Protein AF-A0A9P9CKJ6-F1 (afdb_monomer)

Sequence (276 aa):
ISRSRLIKFCPALRAMLSLPQQQGVNYVELHNDPEDFRSFMWYMDVDPISFLAYRESPSSESKCRRLVGVAAVLHMYDNPKDARWILDWLFSLVETCERKFIPGINFVALHRTASRWAETDPPDAHERTPMTRARDLWCDMMAQQGTDPVAFLVAAKEQEDQYLQAHAYFYTLRLEHDVIAADKRLTVQDRQRLMIGLWSFRASGLETKPWKIPPQRPANPRGEGHYGTAGVGPVQQLRWISTSPPTPWRPRVDDRIINERDDLWKRFTEGPWSLE

Structure (mmCIF, N/CA/C/O backbone):
data_AF-A0A9P9CKJ6-F1
#
_entry.id   AF-A0A9P9CKJ6-F1
#
loop_
_atom_site.group_PDB
_atom_site.id
_atom_site.type_symbol
_atom_site.label_atom_id
_atom_site.label_alt_id
_atom_site.label_comp_id
_atom_site.label_asym_id
_atom_site.label_entity_id
_atom_site.label_seq_id
_atom_site.pdbx_PDB_ins_code
_atom_site.Cartn_x
_atom_site.Cartn_y
_atom_site.Cartn_z
_atom_site.occupancy
_atom_site.B_iso_or_equiv
_atom_site.auth_seq_id
_atom_site.auth_comp_id
_atom_site.auth_asym_id
_atom_site.auth_atom_id
_atom_site.pdbx_PDB_model_num
ATOM 1 N N . ILE A 1 1 ? -14.623 -8.298 22.753 1.00 74.12 1 ILE A N 1
ATOM 2 C CA . ILE A 1 1 ? -14.626 -6.842 23.050 1.00 74.12 1 ILE A CA 1
ATOM 3 C C . ILE A 1 1 ? -16.018 -6.420 23.505 1.00 74.12 1 ILE A C 1
ATOM 5 O O . ILE A 1 1 ? -16.995 -6.903 22.947 1.00 74.12 1 ILE A O 1
ATOM 9 N N . SER A 1 2 ? -16.119 -5.557 24.521 1.00 82.75 2 SER A N 1
ATOM 10 C CA . SER A 1 2 ? -17.408 -5.059 25.014 1.00 82.75 2 SER A CA 1
ATOM 11 C C . SER A 1 2 ? -18.015 -3.997 24.086 1.00 82.75 2 SER A C 1
ATOM 13 O O . SER A 1 2 ? -17.305 -3.177 23.499 1.00 82.75 2 SER A O 1
ATOM 15 N N . ARG A 1 3 ? -19.353 -3.950 24.019 1.00 82.50 3 ARG A N 1
ATOM 16 C CA . ARG A 1 3 ? -20.113 -2.916 23.289 1.00 82.50 3 ARG A CA 1
ATOM 17 C C . ARG A 1 3 ? -19.708 -1.498 23.706 1.00 82.50 3 ARG A C 1
ATOM 19 O O . ARG A 1 3 ? -19.549 -0.628 22.859 1.00 82.50 3 ARG A O 1
ATOM 26 N N . SER A 1 4 ? -19.477 -1.280 25.003 1.00 84.19 4 SER A N 1
ATOM 27 C CA . SER A 1 4 ? -19.036 0.009 25.550 1.00 84.19 4 SER A CA 1
ATOM 28 C C . SER A 1 4 ? -17.689 0.472 24.987 1.00 84.19 4 SER A C 1
ATOM 30 O O . SER A 1 4 ? -17.517 1.660 24.717 1.00 84.19 4 SER A O 1
ATOM 32 N N . ARG A 1 5 ? -16.747 -0.452 24.756 1.00 83.81 5 ARG A N 1
ATOM 33 C CA . ARG A 1 5 ? -15.430 -0.139 24.184 1.00 83.81 5 ARG A CA 1
ATOM 34 C C . ARG A 1 5 ? -15.542 0.215 22.696 1.00 83.81 5 ARG A C 1
ATOM 36 O O . ARG A 1 5 ? -14.967 1.217 22.288 1.00 83.81 5 ARG A O 1
ATOM 43 N N . LEU A 1 6 ? -16.356 -0.514 21.925 1.00 84.31 6 LEU A N 1
ATOM 44 C CA . LEU A 1 6 ? -16.648 -0.205 20.509 1.00 84.31 6 LEU A CA 1
ATOM 45 C C . LEU A 1 6 ? -17.280 1.180 20.341 1.00 84.31 6 LEU A C 1
ATOM 47 O O . LEU A 1 6 ? -16.814 1.984 19.539 1.00 84.31 6 LEU A O 1
ATOM 51 N N . ILE A 1 7 ? -18.281 1.489 21.167 1.00 85.94 7 ILE A N 1
ATOM 52 C CA . ILE A 1 7 ? -18.980 2.782 21.161 1.00 85.94 7 ILE A CA 1
ATOM 53 C C . ILE A 1 7 ? -18.046 3.947 21.517 1.00 85.94 7 ILE A C 1
ATOM 55 O O . ILE A 1 7 ? -18.234 5.066 21.029 1.00 85.94 7 ILE A O 1
ATOM 59 N N . LYS A 1 8 ? -17.069 3.722 22.402 1.00 83.69 8 LYS A N 1
ATOM 60 C CA . LYS A 1 8 ? -16.115 4.757 22.815 1.00 83.69 8 LYS A CA 1
ATOM 61 C C . LYS A 1 8 ? -15.122 5.088 21.701 1.00 83.69 8 LYS A C 1
ATOM 63 O O . LYS A 1 8 ? -14.835 6.262 21.505 1.00 83.69 8 LYS A O 1
ATOM 68 N N . PHE A 1 9 ? -14.623 4.070 21.002 1.00 80.25 9 PHE A N 1
ATOM 69 C CA . PHE A 1 9 ? -13.548 4.212 20.016 1.00 80.25 9 PHE A CA 1
ATOM 70 C C . PHE A 1 9 ? -14.017 4.619 18.621 1.00 80.25 9 PHE A C 1
ATOM 72 O O . PHE A 1 9 ? -13.253 5.234 17.887 1.00 80.25 9 PHE A O 1
ATOM 79 N N . CYS A 1 10 ? -15.249 4.280 18.244 1.00 85.00 10 CYS A N 1
ATOM 80 C CA . CYS A 1 10 ? -15.719 4.484 16.884 1.00 85.00 10 CYS A CA 1
ATOM 81 C C . CYS A 1 10 ? -17.118 5.126 16.862 1.00 85.00 10 CYS A C 1
ATOM 83 O O . CYS A 1 10 ? -18.099 4.490 17.269 1.00 85.00 10 CYS A O 1
ATOM 85 N N . PRO A 1 11 ? -17.237 6.369 16.359 1.00 83.44 11 PRO A N 1
ATOM 86 C CA . PRO A 1 11 ? -18.524 7.034 16.166 1.00 83.44 11 PRO A CA 1
ATOM 87 C C . PRO A 1 11 ? -19.469 6.264 15.233 1.00 83.44 11 PRO A C 1
ATOM 89 O O . PRO A 1 11 ? -20.655 6.144 15.538 1.00 83.44 11 PRO A O 1
ATOM 92 N N . ALA A 1 12 ? -18.953 5.675 14.150 1.00 86.12 12 ALA A N 1
ATOM 93 C CA . ALA A 1 12 ? -19.757 4.885 13.217 1.00 86.12 12 ALA A CA 1
ATOM 94 C C . ALA A 1 12 ? -20.354 3.631 13.884 1.00 86.12 12 ALA A C 1
ATOM 96 O O . ALA A 1 12 ? -21.553 3.378 13.778 1.00 86.12 12 ALA A O 1
ATOM 97 N N . LEU A 1 13 ? -19.564 2.895 14.673 1.00 84.81 13 LEU A N 1
ATOM 98 C CA . LEU A 1 13 ? -20.052 1.754 15.455 1.00 84.81 13 LEU A CA 1
ATOM 99 C C . LEU A 1 13 ? -21.023 2.194 16.548 1.00 84.81 13 LEU A C 1
ATOM 101 O O . LEU A 1 13 ? -21.983 1.480 16.825 1.00 84.81 13 LEU A O 1
ATOM 105 N N . ARG A 1 14 ? -20.827 3.373 17.152 1.00 86.25 14 ARG A N 1
ATOM 106 C CA . ARG A 1 14 ? -21.824 3.958 18.056 1.00 86.25 14 ARG A CA 1
ATOM 107 C C . ARG A 1 14 ? -23.154 4.161 17.344 1.00 86.25 14 ARG A C 1
ATOM 109 O O . ARG A 1 14 ? -24.169 3.745 17.895 1.00 86.25 14 ARG A O 1
ATOM 116 N N . ALA A 1 15 ? -23.154 4.752 16.152 1.00 85.94 15 ALA A N 1
ATOM 117 C CA . ALA A 1 15 ? -24.368 4.946 15.367 1.00 85.94 15 ALA A CA 1
ATOM 118 C C . ALA A 1 15 ? -25.027 3.600 15.019 1.00 85.94 15 ALA A C 1
ATOM 120 O O . ALA A 1 15 ? -26.192 3.398 15.356 1.00 85.94 15 ALA A O 1
ATOM 121 N N . MET A 1 16 ? -24.267 2.644 14.470 1.00 84.38 16 MET A N 1
ATOM 122 C CA . MET A 1 16 ? -24.765 1.305 14.117 1.00 84.38 16 MET A CA 1
ATOM 123 C C . MET A 1 16 ? -25.368 0.566 15.314 1.00 84.38 16 MET A C 1
ATOM 125 O O . MET A 1 16 ? -26.451 -0.004 15.224 1.00 84.38 16 MET A O 1
ATOM 129 N N . LEU A 1 17 ? -24.681 0.595 16.456 1.00 84.00 17 LEU A N 1
ATOM 130 C CA . LEU A 1 17 ? -25.129 -0.076 17.673 1.00 84.00 17 LEU A CA 1
ATOM 131 C C . LEU A 1 17 ? -26.253 0.682 18.382 1.00 84.00 17 LEU A C 1
ATOM 133 O O . LEU A 1 17 ? -26.833 0.124 19.304 1.00 84.00 17 LEU A O 1
ATOM 137 N N . SER A 1 18 ? -26.553 1.930 18.025 1.00 83.69 18 SER A N 1
ATOM 138 C CA . SER A 1 18 ? -27.667 2.684 18.621 1.00 83.69 18 SER A CA 1
ATOM 139 C C . SER A 1 18 ? -28.989 2.468 17.878 1.00 83.69 18 SER A C 1
ATOM 141 O O . SER A 1 18 ? -30.037 2.854 18.392 1.00 83.69 18 SER A O 1
ATOM 143 N N . LEU A 1 19 ? -28.957 1.845 16.695 1.00 82.00 19 LEU A N 1
ATOM 144 C CA . LEU A 1 19 ? -30.160 1.510 15.938 1.00 82.00 19 LEU A CA 1
ATOM 145 C C . LEU A 1 19 ? -30.975 0.411 16.649 1.00 82.00 19 LEU A C 1
ATOM 147 O O . LEU A 1 19 ? -30.388 -0.463 17.297 1.00 82.00 19 LEU A O 1
ATOM 151 N N . PRO A 1 20 ? -32.318 0.419 16.525 1.00 77.94 20 PRO A N 1
ATOM 152 C CA . PRO A 1 20 ? -33.153 -0.660 17.037 1.00 77.94 20 PRO A CA 1
ATOM 153 C C . PRO A 1 20 ? -32.726 -1.976 16.384 1.00 77.94 20 PRO A C 1
ATOM 155 O O . PRO A 1 20 ? -32.844 -2.137 15.170 1.00 77.94 20 PRO A O 1
ATOM 158 N N . GLN A 1 21 ? -32.203 -2.914 17.173 1.00 74.88 21 GLN A N 1
ATOM 159 C CA . GLN A 1 21 ? -31.882 -4.240 16.652 1.00 74.88 21 GLN A CA 1
ATOM 160 C C . GLN A 1 21 ? -33.182 -5.004 16.408 1.00 74.88 21 GLN A C 1
ATOM 162 O O . GLN A 1 21 ? -34.096 -4.961 17.237 1.00 74.88 21 GLN A O 1
ATOM 167 N N . GLN A 1 22 ? -33.279 -5.687 15.264 1.00 73.25 22 GLN A N 1
ATOM 168 C CA . GLN A 1 22 ? -34.401 -6.583 15.005 1.00 73.25 22 GLN A CA 1
ATOM 169 C C . GLN A 1 22 ? -34.473 -7.617 16.132 1.00 73.25 22 GLN A C 1
ATOM 171 O O . GLN A 1 22 ? -33.463 -8.221 16.503 1.00 73.25 22 GLN A O 1
ATOM 176 N N . GLN A 1 23 ? -35.663 -7.776 16.714 1.00 66.62 23 GLN A N 1
ATOM 177 C CA . GLN A 1 23 ? -35.879 -8.677 17.842 1.00 66.62 23 GLN A CA 1
ATOM 178 C C . GLN A 1 23 ? -35.371 -10.083 17.487 1.00 66.62 23 GLN A C 1
ATOM 180 O O . GLN A 1 23 ? -35.845 -10.692 16.533 1.00 66.62 23 GLN A O 1
ATOM 185 N N . GLY A 1 24 ? -34.387 -10.576 18.245 1.00 70.19 24 GLY A N 1
ATOM 186 C CA . GLY A 1 24 ? -33.800 -11.910 18.072 1.00 70.19 24 GLY A CA 1
ATOM 187 C C . GLY A 1 24 ? -32.419 -11.957 17.407 1.00 70.19 24 GLY A C 1
AT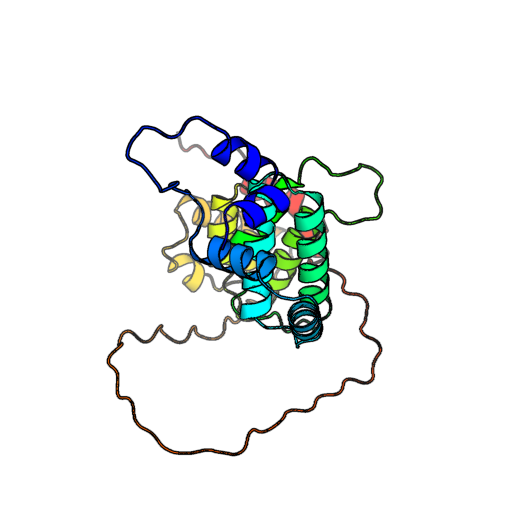OM 188 O O . GLY A 1 24 ? -31.781 -13.006 17.462 1.00 70.19 24 GLY A O 1
ATOM 189 N N . VAL A 1 25 ? -31.908 -10.852 16.847 1.00 66.12 25 VAL A N 1
ATOM 190 C CA . VAL A 1 25 ? -30.573 -10.812 16.220 1.00 66.12 25 VAL A CA 1
ATOM 191 C C . VAL A 1 25 ? -29.582 -10.060 17.114 1.00 66.12 25 VAL A C 1
ATOM 193 O O . VAL A 1 25 ? -29.588 -8.836 17.178 1.00 66.12 25 VAL A O 1
ATOM 196 N N . ASN A 1 26 ? -28.704 -10.806 17.796 1.00 73.62 26 ASN A N 1
ATOM 197 C CA . ASN A 1 26 ? -27.663 -10.266 18.689 1.00 73.62 26 ASN A CA 1
ATOM 198 C C . ASN A 1 26 ? -26.284 -10.107 18.015 1.00 73.62 26 ASN A C 1
ATOM 200 O O . ASN A 1 26 ? -25.276 -9.956 18.709 1.00 73.62 26 ASN A O 1
ATOM 204 N N . TYR A 1 27 ? -26.201 -10.174 16.685 1.00 79.00 27 TYR A N 1
ATOM 205 C CA . TYR A 1 27 ? -24.942 -10.033 15.950 1.00 79.00 27 TYR A CA 1
ATOM 206 C C . TYR A 1 27 ? -25.021 -8.918 14.906 1.00 79.00 27 TYR A C 1
ATOM 208 O O . TYR A 1 27 ? -26.098 -8.534 14.460 1.00 79.00 27 TYR A O 1
ATOM 216 N N . VAL A 1 28 ? -23.856 -8.386 14.542 1.00 79.38 28 VAL A N 1
ATOM 217 C CA . VAL A 1 28 ? -23.693 -7.407 13.465 1.00 79.38 28 VAL A CA 1
ATOM 218 C C . VAL A 1 28 ? -22.780 -8.046 12.434 1.00 79.38 28 VAL A C 1
ATOM 220 O O . VAL A 1 28 ? -21.662 -8.440 12.768 1.00 79.38 28 VAL A O 1
ATOM 223 N N . GLU A 1 29 ? -23.266 -8.186 11.206 1.00 84.19 29 GLU A N 1
ATOM 224 C CA . GLU A 1 29 ? -22.440 -8.635 10.092 1.00 84.19 29 GLU A CA 1
ATOM 225 C C . GLU A 1 29 ? -21.568 -7.473 9.612 1.00 84.19 29 GLU A C 1
ATOM 227 O O . GLU A 1 29 ? -22.050 -6.359 9.405 1.00 84.19 29 GLU A O 1
ATOM 232 N N . LEU A 1 30 ? -20.266 -7.728 9.489 1.00 86.56 30 LEU A N 1
ATOM 233 C CA . LEU A 1 30 ? -19.282 -6.748 9.053 1.00 86.56 30 LEU A CA 1
ATOM 234 C C . LEU A 1 30 ? -18.632 -7.248 7.766 1.00 86.56 30 LEU A C 1
ATOM 236 O O . LEU A 1 30 ? -18.128 -8.366 7.723 1.00 86.56 30 LEU A O 1
ATOM 240 N N . HIS A 1 31 ? -18.580 -6.398 6.744 1.00 87.12 31 HIS A N 1
ATOM 241 C CA . HIS A 1 31 ? -17.940 -6.706 5.459 1.00 87.12 31 HIS A CA 1
ATOM 242 C C . HIS A 1 31 ? -16.453 -6.309 5.430 1.00 87.12 31 HIS A C 1
ATOM 244 O O . HIS A 1 31 ? -15.914 -5.939 4.389 1.00 87.12 31 HIS A O 1
ATOM 250 N N . ASN A 1 32 ? -15.791 -6.330 6.588 1.00 88.19 32 ASN A N 1
ATOM 251 C CA . ASN A 1 32 ? -14.355 -6.094 6.685 1.00 88.19 32 ASN A CA 1
ATOM 252 C C . ASN A 1 32 ? -13.574 -7.341 6.255 1.00 88.19 32 ASN A C 1
ATOM 254 O O . ASN A 1 32 ? -14.038 -8.465 6.445 1.00 88.19 32 ASN A O 1
ATOM 258 N N . ASP A 1 33 ? -12.343 -7.143 5.782 1.00 90.25 33 ASP A N 1
ATOM 259 C CA . ASP A 1 33 ? -11.383 -8.240 5.757 1.00 90.25 33 ASP A CA 1
ATOM 260 C C . ASP A 1 33 ? -11.166 -8.760 7.200 1.00 90.25 33 ASP A C 1
ATOM 262 O O . ASP A 1 33 ? -10.917 -7.955 8.111 1.00 90.25 33 ASP A O 1
ATOM 266 N N . PRO A 1 34 ? -11.291 -10.078 7.455 1.00 92.00 34 PRO A N 1
ATOM 267 C CA . PRO A 1 34 ? -11.190 -10.623 8.807 1.00 92.00 34 PRO A CA 1
ATOM 268 C C . PRO A 1 34 ? -9.833 -10.388 9.485 1.00 92.00 34 PRO A C 1
ATOM 270 O O . PRO A 1 34 ? -9.783 -10.241 10.710 1.00 92.00 34 PRO A O 1
ATOM 273 N N . GLU A 1 35 ? -8.733 -10.361 8.727 1.00 91.50 35 GLU A N 1
ATOM 274 C CA . GLU A 1 35 ? -7.384 -10.137 9.262 1.00 91.50 35 GLU A CA 1
ATOM 275 C C . GLU A 1 35 ? -7.166 -8.663 9.614 1.00 91.50 35 GLU A C 1
ATOM 277 O O . GLU A 1 35 ? -6.634 -8.346 10.691 1.00 91.50 35 GLU A O 1
ATOM 282 N N . ASP A 1 36 ? -7.640 -7.756 8.760 1.00 93.50 36 ASP A N 1
ATOM 283 C CA . ASP A 1 36 ? -7.603 -6.318 9.032 1.00 93.50 36 ASP A CA 1
ATOM 284 C C . ASP A 1 36 ? -8.453 -5.981 10.261 1.00 93.50 36 ASP A C 1
ATOM 286 O O . ASP A 1 36 ? -8.003 -5.278 11.174 1.00 93.50 36 ASP A O 1
ATOM 290 N N . PHE A 1 37 ? -9.654 -6.563 10.352 1.00 93.50 37 PHE A N 1
ATOM 291 C CA . PHE A 1 37 ? -10.519 -6.372 11.511 1.00 93.50 37 PHE A CA 1
ATOM 292 C C . PHE A 1 37 ? -9.901 -6.954 12.785 1.00 93.50 37 PHE A C 1
ATOM 294 O O . PHE A 1 37 ? -9.936 -6.308 13.831 1.00 93.50 37 PHE A O 1
ATOM 301 N N . ARG A 1 38 ? -9.251 -8.124 12.730 1.00 94.62 38 ARG A N 1
ATOM 302 C CA . ARG A 1 38 ? -8.521 -8.676 13.887 1.00 94.62 38 ARG A CA 1
ATOM 303 C C . ARG A 1 38 ? -7.406 -7.738 14.357 1.00 94.62 38 ARG A C 1
ATOM 305 O O . ARG A 1 38 ? -7.213 -7.568 15.563 1.00 94.62 38 ARG A O 1
ATOM 312 N N . SER A 1 39 ? -6.698 -7.113 13.421 1.00 95.38 39 SER A N 1
ATOM 313 C CA . SER A 1 39 ? -5.651 -6.127 13.710 1.00 95.38 39 SER A CA 1
ATOM 314 C C . SER A 1 39 ? -6.218 -4.887 14.405 1.00 95.38 39 SER A C 1
ATOM 316 O O . SER A 1 39 ? -5.677 -4.447 15.422 1.00 95.38 39 SER A O 1
ATOM 318 N N . PHE A 1 40 ? -7.352 -4.381 13.922 1.00 95.06 40 PHE A N 1
ATOM 319 C CA . PHE A 1 40 ? -8.096 -3.292 14.553 1.00 95.06 40 PHE A CA 1
ATOM 320 C C . PHE A 1 40 ? -8.596 -3.640 15.960 1.00 95.06 40 PHE A C 1
ATOM 322 O O . PHE A 1 40 ? -8.443 -2.852 16.893 1.00 95.06 40 PHE A O 1
ATOM 329 N N . MET A 1 41 ? -9.127 -4.848 16.145 1.00 93.75 41 MET A N 1
ATOM 330 C CA . MET A 1 41 ? -9.585 -5.323 17.451 1.00 93.75 41 MET A CA 1
ATOM 331 C C . MET A 1 41 ? -8.431 -5.389 18.454 1.00 93.75 41 MET A C 1
ATOM 333 O O . MET A 1 41 ? -8.596 -4.969 19.595 1.00 93.75 41 MET A O 1
ATOM 337 N N . TRP A 1 42 ? -7.246 -5.840 18.028 1.00 95.19 42 TRP A N 1
ATOM 338 C CA . TRP A 1 42 ? -6.048 -5.762 18.865 1.00 95.19 42 TRP A CA 1
ATOM 339 C C . TRP A 1 42 ? -5.710 -4.315 19.243 1.00 95.19 42 TRP A C 1
ATOM 341 O O . TRP A 1 42 ? -5.451 -4.051 20.411 1.00 95.19 42 TRP A O 1
ATOM 351 N N . TYR A 1 43 ? -5.755 -3.378 18.293 1.00 95.12 43 TYR A N 1
ATOM 352 C CA . TYR A 1 43 ? -5.449 -1.967 18.551 1.00 95.12 43 TYR A CA 1
ATOM 353 C C . TYR A 1 43 ? -6.396 -1.332 19.578 1.00 95.12 43 TYR A C 1
ATOM 355 O O . TYR A 1 43 ? -5.972 -0.517 20.392 1.00 95.12 43 TYR A O 1
ATOM 363 N N . MET A 1 44 ? -7.665 -1.735 19.585 1.00 92.25 44 MET A N 1
ATOM 364 C CA . MET A 1 44 ? -8.625 -1.270 20.585 1.00 92.25 44 MET A CA 1
ATOM 365 C C . MET A 1 44 ? -8.441 -1.893 21.975 1.00 92.25 44 MET A C 1
ATOM 367 O O . MET A 1 44 ? -8.866 -1.302 22.972 1.00 92.25 44 MET A O 1
ATOM 371 N N . ASP A 1 45 ? -7.937 -3.125 22.036 1.00 92.00 45 ASP A N 1
ATOM 372 C CA . ASP A 1 45 ? -7.909 -3.930 23.262 1.00 92.00 45 ASP A CA 1
ATOM 373 C C . ASP A 1 45 ? -6.556 -3.893 23.977 1.00 92.00 45 ASP A C 1
ATOM 375 O O . ASP A 1 45 ? -6.491 -4.145 25.179 1.00 92.00 45 ASP A O 1
ATOM 379 N N . VAL A 1 46 ? -5.490 -3.565 23.244 1.00 93.81 46 VAL A N 1
ATOM 380 C CA . VAL A 1 46 ? -4.124 -3.516 23.759 1.00 93.81 46 VAL A CA 1
ATOM 381 C C . VAL A 1 46 ? -3.990 -2.450 24.847 1.00 93.81 46 VAL A C 1
ATOM 383 O O . VAL A 1 46 ? -4.412 -1.302 24.693 1.00 93.81 46 VAL A O 1
ATOM 386 N N . ASP A 1 47 ? -3.400 -2.832 25.977 1.00 94.56 47 ASP A N 1
ATOM 387 C CA . ASP A 1 47 ? -3.102 -1.890 27.047 1.00 94.56 47 ASP A CA 1
ATOM 388 C C . ASP A 1 47 ? -1.947 -0.946 26.647 1.00 94.56 47 ASP A C 1
ATOM 390 O O . ASP A 1 47 ? -1.132 -1.288 25.783 1.00 94.56 47 ASP A O 1
ATOM 394 N N . PRO A 1 48 ? -1.830 0.240 27.272 1.00 93.00 48 PRO A N 1
ATOM 395 C CA . PRO A 1 48 ? -0.807 1.214 26.898 1.00 93.00 48 PRO A CA 1
ATOM 396 C C . PRO A 1 48 ? 0.633 0.687 26.980 1.00 93.00 48 PRO A C 1
ATOM 398 O O . PRO A 1 48 ? 1.466 1.091 26.171 1.00 93.00 48 PRO A O 1
ATOM 401 N N . ILE A 1 49 ? 0.937 -0.218 27.917 1.00 95.81 49 ILE A N 1
ATOM 402 C CA . ILE A 1 49 ? 2.292 -0.757 28.101 1.00 95.81 49 ILE A CA 1
ATOM 403 C C . ILE A 1 49 ? 2.612 -1.724 26.960 1.00 95.81 49 ILE A C 1
ATOM 405 O O . ILE A 1 49 ? 3.645 -1.585 26.304 1.00 95.81 49 ILE A O 1
ATOM 409 N N . SER A 1 50 ? 1.701 -2.651 26.657 1.00 95.44 50 SER A N 1
ATOM 410 C CA . SER A 1 50 ? 1.838 -3.563 25.515 1.00 95.44 50 SER A CA 1
ATOM 411 C C . SER A 1 50 ? 1.881 -2.816 24.184 1.00 95.44 50 SER A C 1
ATOM 413 O O . SER A 1 50 ? 2.613 -3.214 23.276 1.00 95.44 50 SER A O 1
ATOM 415 N N . PHE A 1 51 ? 1.135 -1.716 24.059 1.00 94.88 51 PHE A N 1
ATOM 416 C CA . PHE A 1 51 ? 1.169 -0.875 22.869 1.00 94.88 51 PHE A CA 1
ATOM 417 C C . PHE A 1 51 ? 2.536 -0.208 22.683 1.00 94.88 51 PHE A C 1
ATOM 419 O O . PHE A 1 51 ? 3.077 -0.231 21.578 1.00 94.88 51 PHE A O 1
ATOM 426 N N . LEU A 1 52 ? 3.122 0.339 23.754 1.00 95.19 52 LEU A N 1
ATOM 427 C CA . LEU A 1 52 ? 4.466 0.923 23.726 1.00 95.19 52 LEU A CA 1
ATOM 428 C C . LEU A 1 52 ? 5.535 -0.128 23.408 1.00 95.19 52 LEU A C 1
ATOM 430 O O . LEU A 1 52 ? 6.343 0.088 22.507 1.00 95.19 52 LEU A O 1
ATOM 434 N N . ALA A 1 53 ? 5.476 -1.300 24.041 1.00 95.75 53 ALA A N 1
ATOM 435 C CA . ALA A 1 53 ? 6.391 -2.403 23.745 1.00 95.75 53 ALA A CA 1
ATOM 436 C C . ALA A 1 53 ? 6.279 -2.858 22.279 1.00 95.75 53 ALA A C 1
ATOM 438 O O . ALA A 1 53 ? 7.279 -3.050 21.581 1.00 95.75 53 ALA A O 1
ATOM 439 N N . TYR A 1 54 ? 5.051 -2.970 21.763 1.00 95.69 54 TYR A N 1
ATOM 440 C CA . TYR A 1 54 ? 4.824 -3.249 20.350 1.00 95.69 54 TYR A CA 1
ATOM 441 C C . TYR A 1 54 ? 5.358 -2.117 19.466 1.00 95.69 54 TYR A C 1
ATOM 443 O O . TYR A 1 54 ? 5.937 -2.391 18.412 1.00 95.69 54 TYR A O 1
ATOM 451 N N . ARG A 1 55 ? 5.233 -0.855 19.890 1.00 94.56 55 ARG A N 1
ATOM 452 C CA . ARG A 1 55 ? 5.754 0.298 19.155 1.00 94.56 55 ARG A CA 1
ATOM 453 C C . ARG A 1 55 ? 7.270 0.263 19.014 1.00 94.56 55 ARG A C 1
ATOM 455 O O . ARG A 1 55 ? 7.759 0.449 17.900 1.00 94.56 55 ARG A O 1
ATOM 462 N N . GLU A 1 56 ? 7.970 -0.048 20.094 1.00 93.62 56 GLU A N 1
ATOM 463 C CA . GLU A 1 56 ? 9.434 -0.115 20.177 1.00 93.62 56 GLU A CA 1
ATOM 464 C C . GLU A 1 56 ? 10.029 -1.378 19.542 1.00 93.62 56 GLU A C 1
ATOM 466 O O . GLU A 1 56 ? 11.211 -1.400 19.204 1.00 93.62 56 GLU A O 1
ATOM 471 N N . SER A 1 57 ? 9.221 -2.423 19.336 1.00 92.94 57 SER A N 1
ATOM 472 C CA . SER A 1 57 ? 9.693 -3.649 18.686 1.00 92.94 57 SER A CA 1
ATOM 473 C C . SER A 1 57 ? 10.283 -3.388 17.284 1.00 92.94 57 SER A C 1
ATOM 475 O O . SER A 1 57 ? 9.841 -2.464 16.588 1.00 92.94 57 SER A O 1
ATOM 477 N N . PRO A 1 58 ? 11.248 -4.201 16.816 1.00 89.88 58 PRO A N 1
ATOM 478 C CA . PRO A 1 58 ? 11.804 -4.062 15.473 1.00 89.88 58 PRO A CA 1
ATOM 479 C C . PRO A 1 58 ? 10.732 -4.096 14.377 1.00 89.88 58 PRO A C 1
ATOM 481 O O . PRO A 1 58 ? 9.665 -4.704 14.526 1.00 89.88 58 PRO A O 1
ATOM 484 N N . SER A 1 59 ? 11.020 -3.446 13.251 1.00 88.19 59 SER A N 1
ATOM 485 C CA . SER A 1 59 ? 10.165 -3.527 12.073 1.00 88.19 59 SER A CA 1
ATOM 486 C C . SER A 1 59 ? 10.095 -4.980 11.577 1.00 88.19 59 SER A C 1
ATOM 488 O O . SER A 1 59 ? 11.090 -5.701 11.523 1.00 88.19 59 SER A O 1
ATOM 490 N N . SER A 1 60 ? 8.883 -5.449 11.285 1.00 89.25 60 SER A N 1
ATOM 491 C CA . SER A 1 60 ? 8.630 -6.813 10.815 1.00 89.25 60 SER A CA 1
ATOM 492 C C . SER A 1 60 ? 7.407 -6.843 9.909 1.00 89.25 60 SER A C 1
ATOM 494 O O . SER A 1 60 ? 6.565 -5.946 9.959 1.00 89.25 60 SER A O 1
ATOM 496 N N . GLU A 1 61 ? 7.286 -7.892 9.097 1.00 88.31 61 GLU A N 1
ATOM 497 C CA . GLU A 1 61 ? 6.174 -8.068 8.155 1.00 88.31 61 GLU A CA 1
ATOM 498 C C . GLU A 1 61 ? 4.827 -8.078 8.876 1.00 88.31 61 GLU A C 1
ATOM 500 O O . GLU A 1 61 ? 3.916 -7.329 8.525 1.00 88.31 61 GLU A O 1
ATOM 505 N N . SER A 1 62 ? 4.732 -8.872 9.945 1.00 91.19 62 SER A N 1
ATOM 506 C CA . SER A 1 62 ? 3.545 -8.952 10.799 1.00 91.19 62 SER A CA 1
ATOM 507 C C . SER A 1 62 ? 3.189 -7.588 11.393 1.00 91.19 62 SER A C 1
ATOM 509 O O . SER A 1 62 ? 2.016 -7.206 11.411 1.00 91.19 62 SER A O 1
ATOM 511 N N . LYS A 1 63 ? 4.203 -6.811 11.806 1.00 93.12 63 LYS A N 1
ATOM 512 C CA . LYS A 1 63 ? 4.000 -5.468 12.350 1.00 93.12 63 LYS A CA 1
ATOM 513 C C . LYS A 1 63 ? 3.426 -4.518 11.305 1.00 93.12 63 LYS A C 1
ATOM 515 O O . LYS A 1 63 ? 2.426 -3.855 11.569 1.00 93.12 63 LYS A O 1
ATOM 520 N N . CYS A 1 64 ? 4.017 -4.486 10.114 1.00 91.94 64 CYS A N 1
ATOM 521 C CA . CYS A 1 64 ? 3.542 -3.649 9.018 1.00 91.94 64 CYS A CA 1
ATOM 522 C C . CYS A 1 64 ? 2.135 -4.048 8.563 1.00 91.94 64 CYS A C 1
ATOM 524 O O . CYS A 1 64 ? 1.276 -3.178 8.444 1.00 91.94 64 CYS A O 1
ATOM 526 N N . ARG A 1 65 ? 1.864 -5.348 8.388 1.00 92.19 65 ARG A N 1
ATOM 527 C CA . ARG A 1 65 ? 0.534 -5.862 8.024 1.00 92.19 65 ARG A CA 1
ATOM 528 C C . ARG A 1 65 ? -0.527 -5.444 9.037 1.00 92.19 65 ARG A C 1
ATOM 530 O O . ARG A 1 65 ? -1.570 -4.934 8.647 1.00 92.19 65 ARG A O 1
ATOM 537 N N . ARG A 1 66 ? -0.235 -5.599 10.332 1.00 95.06 66 ARG A N 1
ATOM 538 C CA . ARG A 1 66 ? -1.149 -5.187 11.400 1.00 95.06 66 ARG A CA 1
ATOM 539 C C . ARG A 1 66 ? -1.431 -3.687 11.359 1.00 95.06 66 ARG A C 1
ATOM 541 O O . ARG A 1 66 ? -2.582 -3.297 11.503 1.00 95.06 66 ARG A O 1
ATOM 548 N N . LEU A 1 67 ? -0.414 -2.849 11.147 1.00 95.56 67 LEU A N 1
ATOM 549 C CA . LEU A 1 67 ? -0.604 -1.397 11.046 1.00 95.56 67 LEU A CA 1
ATOM 550 C C . LEU A 1 67 ? -1.436 -1.004 9.817 1.00 95.56 67 LEU A C 1
ATOM 552 O O . LEU A 1 67 ? -2.313 -0.154 9.947 1.00 95.56 67 LEU A O 1
ATOM 556 N N . VAL A 1 68 ? -1.226 -1.648 8.661 1.00 94.81 68 VAL A N 1
ATOM 557 C CA . VAL A 1 68 ? -2.072 -1.442 7.470 1.00 94.81 68 VAL A CA 1
ATOM 558 C C . VAL A 1 68 ? -3.528 -1.787 7.781 1.00 94.81 68 VAL A C 1
ATOM 560 O O . VAL A 1 68 ? -4.399 -0.953 7.551 1.00 94.81 68 VAL A O 1
ATOM 563 N N . GLY A 1 69 ? -3.787 -2.959 8.368 1.00 94.62 69 GLY A N 1
ATOM 564 C CA . GLY A 1 69 ? -5.147 -3.383 8.710 1.00 94.62 69 GLY A CA 1
ATOM 565 C C . GLY A 1 69 ? -5.825 -2.457 9.723 1.00 94.62 69 GLY A C 1
ATOM 566 O O . GLY A 1 69 ? -6.981 -2.076 9.547 1.00 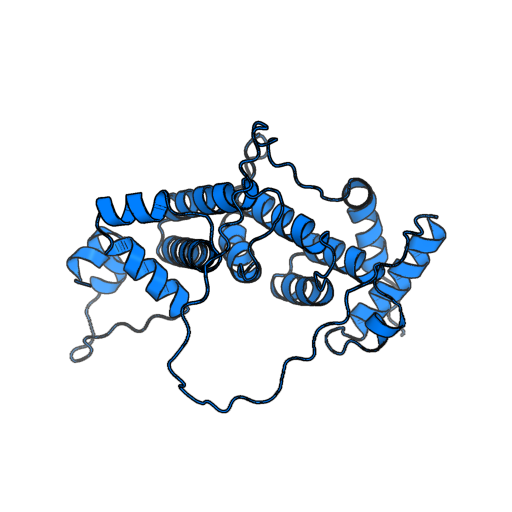94.62 69 GLY A O 1
ATOM 567 N N . VAL A 1 70 ? -5.089 -2.007 10.747 1.00 96.00 70 VAL A N 1
ATOM 568 C CA . VAL A 1 70 ? -5.584 -1.012 11.714 1.00 96.00 70 VAL A CA 1
ATOM 569 C C . VAL A 1 70 ? -5.959 0.293 11.008 1.00 96.00 70 VAL A C 1
ATOM 571 O O . VAL A 1 70 ? -7.055 0.801 11.235 1.00 96.00 70 VAL A O 1
ATOM 574 N N . ALA A 1 71 ? -5.091 0.825 10.142 1.00 95.69 71 ALA A N 1
ATOM 575 C CA . ALA A 1 71 ? -5.367 2.060 9.410 1.00 95.69 71 ALA A CA 1
ATOM 576 C C . ALA A 1 71 ? -6.568 1.925 8.460 1.00 95.69 71 ALA A C 1
ATOM 578 O O . ALA A 1 71 ? -7.423 2.811 8.435 1.00 95.69 71 ALA A O 1
ATOM 579 N N . ALA A 1 72 ? -6.659 0.816 7.721 1.00 93.50 72 ALA A N 1
ATOM 580 C CA . ALA A 1 72 ? -7.756 0.540 6.795 1.00 93.50 72 ALA A CA 1
ATOM 581 C C . ALA A 1 72 ? -9.111 0.549 7.512 1.00 93.50 72 ALA A C 1
ATOM 583 O O . ALA A 1 72 ? -10.062 1.204 7.076 1.00 93.50 72 ALA A O 1
ATOM 584 N N . VAL A 1 73 ? -9.180 -0.138 8.652 1.00 94.12 73 VAL A N 1
ATOM 585 C CA . VAL A 1 73 ? -10.406 -0.262 9.439 1.00 94.12 73 VAL A CA 1
ATOM 586 C C . VAL A 1 73 ? -10.742 1.043 10.164 1.00 94.12 73 VAL A C 1
ATOM 588 O O . VAL A 1 73 ? -11.895 1.463 10.115 1.00 94.12 73 VAL A O 1
ATOM 591 N N . LEU A 1 74 ? -9.765 1.735 10.768 1.00 93.75 74 LEU A N 1
ATOM 592 C CA . LEU A 1 74 ? -9.981 3.056 11.383 1.00 93.75 74 LEU A CA 1
ATOM 593 C C . LEU A 1 74 ? -10.564 4.057 10.384 1.00 93.75 74 LEU A C 1
ATOM 595 O O . LEU A 1 74 ? -11.503 4.778 10.714 1.00 93.75 74 LEU A O 1
ATOM 599 N N . HIS A 1 75 ? -10.042 4.068 9.157 1.00 90.12 75 HIS A N 1
ATOM 600 C CA . HIS A 1 75 ? -10.566 4.928 8.106 1.00 90.12 75 HIS A CA 1
ATOM 601 C C . HIS A 1 75 ? -12.010 4.556 7.732 1.00 90.12 75 HIS A C 1
ATOM 603 O O . HIS A 1 75 ? -12.865 5.432 7.645 1.00 90.12 75 HIS A O 1
ATOM 609 N N . MET A 1 76 ? -12.307 3.265 7.533 1.00 90.56 76 MET A N 1
ATOM 610 C CA . MET A 1 76 ? -13.666 2.789 7.215 1.00 90.56 76 MET A CA 1
ATOM 611 C C . MET A 1 76 ? -14.698 3.180 8.283 1.00 90.56 76 MET A C 1
ATOM 613 O O . MET A 1 76 ? -15.872 3.373 7.979 1.00 90.56 76 MET A O 1
ATOM 617 N N . TYR A 1 77 ? -14.248 3.312 9.526 1.00 91.06 77 TYR A N 1
ATOM 618 C CA . TYR A 1 77 ? -15.062 3.612 10.695 1.00 91.06 77 TYR A CA 1
ATOM 619 C C . TYR A 1 77 ? -15.035 5.091 11.117 1.00 91.06 77 TYR A C 1
ATOM 621 O O . TYR A 1 77 ? -15.325 5.406 12.276 1.00 91.06 77 TYR A O 1
ATOM 629 N N . ASP A 1 78 ? -14.724 5.980 10.170 1.00 88.62 78 ASP A N 1
ATOM 630 C CA . ASP A 1 78 ? -14.730 7.441 10.320 1.00 88.62 78 ASP A CA 1
ATOM 631 C C . ASP A 1 78 ? -13.790 7.953 11.424 1.00 88.62 78 ASP A C 1
ATOM 633 O O . ASP A 1 78 ? -14.110 8.835 12.222 1.00 88.62 78 ASP A O 1
ATOM 637 N N . ASN A 1 79 ? -12.590 7.371 11.489 1.00 91.25 79 ASN A N 1
ATOM 638 C CA . ASN A 1 79 ? -11.502 7.871 12.322 1.00 91.25 79 ASN A CA 1
ATOM 639 C C . ASN A 1 79 ? -10.242 8.169 11.480 1.00 91.25 79 ASN A C 1
ATOM 641 O O . ASN A 1 79 ? -9.213 7.495 11.608 1.00 91.25 79 ASN A O 1
ATOM 645 N N . PRO A 1 80 ? -10.298 9.186 10.594 1.00 90.38 80 PRO A N 1
ATOM 646 C CA . PRO A 1 80 ? -9.208 9.489 9.668 1.00 90.38 80 PRO A CA 1
ATOM 647 C C . PRO A 1 80 ? -7.952 10.025 10.369 1.00 90.38 80 PRO A C 1
ATOM 649 O O . PRO A 1 80 ? -6.850 9.851 9.854 1.00 90.38 80 PRO A O 1
ATOM 652 N N . LYS A 1 81 ? -8.086 10.651 11.547 1.00 90.88 81 LYS A N 1
ATOM 653 C CA . LYS A 1 81 ? -6.942 11.179 12.311 1.00 90.88 81 LYS A CA 1
ATOM 654 C C . LYS A 1 81 ? -6.065 10.052 12.847 1.00 90.88 81 LYS A C 1
ATOM 656 O O . LYS A 1 81 ? -4.860 10.055 12.600 1.00 90.88 81 LYS A O 1
ATOM 661 N N . ASP A 1 82 ? -6.671 9.070 13.512 1.00 93.00 82 ASP A N 1
ATOM 662 C CA . ASP A 1 82 ? -5.927 7.924 14.034 1.00 93.00 82 ASP A CA 1
ATOM 663 C C . ASP A 1 82 ? -5.417 7.049 12.886 1.00 93.00 82 ASP A C 1
ATOM 665 O O . ASP A 1 82 ? -4.280 6.582 12.926 1.00 93.00 82 ASP A O 1
ATOM 669 N N . ALA A 1 83 ? -6.202 6.891 11.813 1.00 93.81 83 ALA A N 1
ATOM 670 C CA . ALA A 1 83 ? -5.755 6.171 10.624 1.00 93.81 83 ALA A CA 1
ATOM 671 C C . ALA A 1 83 ? -4.512 6.821 9.985 1.00 93.81 83 ALA A C 1
ATOM 673 O O . ALA A 1 83 ? -3.542 6.121 9.687 1.00 93.81 83 ALA A O 1
ATOM 674 N N . ARG A 1 84 ? -4.492 8.156 9.838 1.00 93.06 84 ARG A N 1
ATOM 675 C CA . ARG A 1 84 ? -3.320 8.905 9.349 1.00 93.06 84 ARG A CA 1
ATOM 676 C C . ARG A 1 84 ? -2.124 8.734 10.277 1.00 93.06 84 ARG A C 1
ATOM 678 O O . ARG A 1 84 ? -1.038 8.437 9.794 1.00 93.06 84 ARG A O 1
ATOM 685 N N . TRP A 1 85 ? -2.325 8.844 11.589 1.00 94.56 85 TRP A N 1
ATOM 686 C CA . TRP A 1 85 ? -1.256 8.642 12.566 1.00 94.56 85 TRP A CA 1
ATOM 687 C C . TRP A 1 85 ? -0.632 7.238 12.473 1.00 94.56 85 TRP A C 1
ATOM 689 O O . TRP A 1 85 ? 0.594 7.100 12.472 1.00 94.56 85 TRP A O 1
ATOM 699 N N . ILE A 1 86 ? -1.459 6.196 12.327 1.00 96.19 86 ILE A N 1
ATOM 700 C CA . ILE A 1 86 ? -0.994 4.816 12.123 1.00 96.19 86 ILE A CA 1
ATOM 701 C C . ILE A 1 86 ? -0.227 4.678 10.803 1.00 96.19 86 ILE A C 1
ATOM 703 O O . ILE A 1 86 ? 0.814 4.021 10.779 1.00 96.19 86 ILE A O 1
ATOM 707 N N . LEU A 1 87 ? -0.702 5.299 9.719 1.00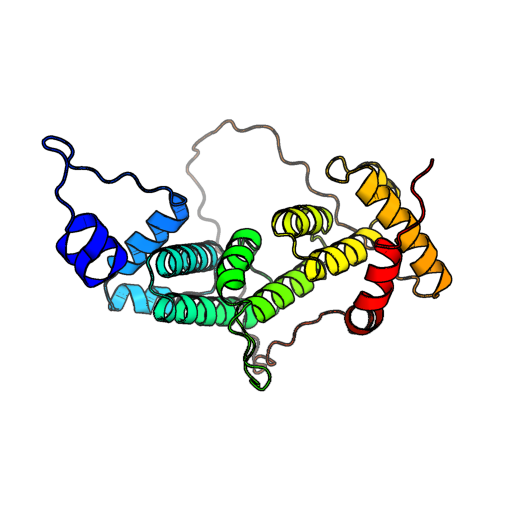 94.50 87 LEU A N 1
ATOM 708 C CA . LEU A 1 87 ? 0.005 5.292 8.436 1.00 94.50 87 LEU A CA 1
ATOM 709 C C . LEU A 1 87 ? 1.349 6.011 8.519 1.00 94.50 87 LEU A C 1
ATOM 711 O O . LEU A 1 87 ? 2.341 5.484 8.030 1.00 94.50 87 LEU A O 1
ATOM 715 N N . ASP A 1 88 ? 1.419 7.174 9.160 1.00 93.62 88 ASP A N 1
ATOM 716 C CA . ASP A 1 88 ? 2.676 7.909 9.317 1.00 93.62 88 ASP A CA 1
ATOM 717 C C . ASP A 1 88 ? 3.694 7.114 10.123 1.00 93.62 88 ASP A C 1
ATOM 719 O O . ASP A 1 88 ? 4.878 7.062 9.768 1.00 93.62 88 ASP A O 1
ATOM 723 N N . TRP A 1 89 ? 3.217 6.422 11.156 1.00 94.12 89 TRP A N 1
ATOM 724 C CA . TRP A 1 89 ? 4.038 5.482 11.889 1.00 94.12 89 TRP A CA 1
ATOM 725 C C . TRP A 1 89 ? 4.494 4.314 11.003 1.00 94.12 89 TRP A C 1
ATOM 727 O O . TRP A 1 89 ? 5.694 4.040 10.943 1.00 94.12 89 TRP A O 1
ATOM 737 N N . LEU A 1 90 ? 3.594 3.667 10.261 1.00 93.56 90 LEU A N 1
ATOM 738 C CA . LEU A 1 90 ? 3.953 2.610 9.313 1.00 93.56 90 LEU A CA 1
ATOM 739 C C . LEU A 1 90 ? 5.018 3.079 8.317 1.00 93.56 90 LEU A C 1
ATOM 741 O O . LEU A 1 90 ? 6.032 2.404 8.151 1.00 93.56 90 LEU A O 1
ATOM 745 N N . PHE A 1 91 ? 4.824 4.234 7.685 1.00 91.44 91 PHE A N 1
ATOM 746 C CA . PHE A 1 91 ? 5.787 4.768 6.734 1.00 91.44 91 PHE A CA 1
ATOM 747 C C . PHE A 1 91 ? 7.136 5.028 7.399 1.00 91.44 91 PHE A C 1
ATOM 749 O O . PHE A 1 91 ? 8.149 4.617 6.850 1.00 91.44 91 PHE A O 1
ATOM 756 N N . SER A 1 92 ? 7.176 5.594 8.612 1.00 89.38 92 SER A N 1
ATOM 757 C CA . SER A 1 92 ? 8.449 5.757 9.330 1.00 89.38 92 SER A CA 1
ATOM 758 C C . SER A 1 92 ? 9.173 4.427 9.578 1.00 89.38 92 SER A C 1
ATOM 760 O O . SER A 1 92 ? 10.398 4.389 9.516 1.00 89.38 92 SER A O 1
ATOM 762 N N . LEU A 1 93 ? 8.453 3.318 9.792 1.00 88.00 93 LEU A N 1
ATOM 763 C CA . LEU A 1 93 ? 9.069 1.994 9.940 1.00 88.00 93 LEU A CA 1
ATOM 764 C C . LEU A 1 93 ? 9.643 1.475 8.619 1.00 88.00 93 LEU A C 1
ATOM 766 O O . LEU A 1 93 ? 10.717 0.878 8.611 1.00 88.00 93 LEU A O 1
ATOM 770 N N . VAL A 1 94 ? 8.927 1.676 7.512 1.00 86.44 94 VAL A N 1
ATOM 771 C CA . VAL A 1 94 ? 9.340 1.171 6.194 1.00 86.44 94 VAL A CA 1
ATOM 772 C C . VAL A 1 94 ? 10.468 2.020 5.603 1.00 86.44 94 VAL A C 1
ATOM 774 O O . VAL A 1 94 ? 11.409 1.474 5.036 1.00 86.44 94 VAL A O 1
ATOM 777 N N . GLU A 1 95 ? 10.410 3.338 5.784 1.00 84.44 95 GLU A N 1
ATOM 778 C CA . GLU A 1 95 ? 11.386 4.300 5.263 1.00 84.44 95 GLU A CA 1
ATOM 779 C C . GLU A 1 95 ? 12.719 4.267 6.038 1.00 84.44 95 GLU A C 1
ATOM 781 O O . GLU A 1 95 ? 13.769 4.529 5.458 1.00 84.44 95 GLU A O 1
ATOM 786 N N . THR A 1 96 ? 12.714 3.921 7.333 1.00 75.50 96 THR A N 1
ATOM 787 C CA . THR A 1 96 ? 13.948 3.826 8.149 1.00 75.50 96 THR A CA 1
ATOM 788 C C . THR A 1 96 ? 14.726 2.529 7.955 1.00 75.50 96 THR A C 1
ATOM 790 O O . THR A 1 96 ? 15.916 2.480 8.267 1.00 75.50 96 THR A O 1
ATOM 793 N N . CYS A 1 97 ? 14.095 1.475 7.432 1.00 62.72 97 CYS A N 1
ATOM 794 C CA . CYS A 1 97 ? 14.819 0.266 7.056 1.00 62.72 97 CYS A CA 1
ATOM 795 C C . CYS A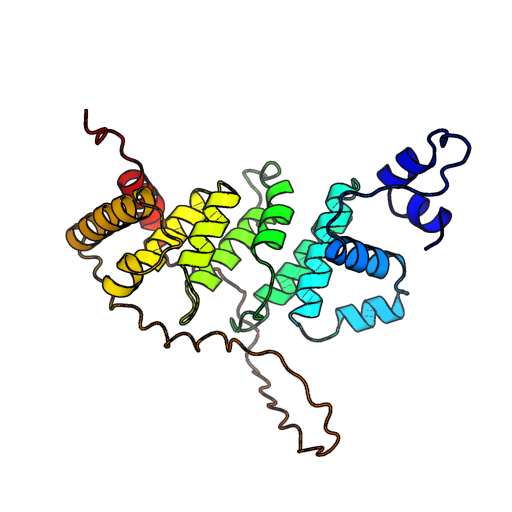 1 97 ? 15.797 0.631 5.932 1.00 62.72 97 CYS A C 1
ATOM 797 O O . CYS A 1 97 ? 15.374 1.251 4.962 1.00 62.72 97 CYS A O 1
ATOM 799 N N . GLU A 1 98 ? 17.083 0.260 6.048 1.00 62.59 98 GLU A N 1
ATOM 800 C CA . GLU A 1 98 ? 18.166 0.519 5.072 1.00 62.59 98 GLU A CA 1
ATOM 801 C C . GLU A 1 98 ? 17.913 -0.167 3.707 1.00 62.59 98 GLU A C 1
ATOM 803 O O . GLU A 1 98 ? 18.682 -1.007 3.240 1.00 62.59 98 GLU A O 1
ATOM 808 N N . ARG A 1 99 ? 16.785 0.142 3.065 1.00 58.34 99 ARG A N 1
ATOM 809 C CA . ARG A 1 99 ? 16.273 -0.399 1.804 1.00 58.34 99 ARG A CA 1
ATOM 810 C C . ARG A 1 99 ? 16.153 -1.918 1.730 1.00 58.34 99 ARG A C 1
ATOM 812 O O . ARG A 1 99 ? 15.810 -2.439 0.677 1.00 58.34 99 ARG A O 1
ATOM 819 N N . LYS A 1 100 ? 16.367 -2.657 2.815 1.00 63.88 100 LYS A N 1
ATOM 820 C CA . LYS A 1 100 ? 15.898 -4.040 2.920 1.00 63.88 100 LYS A CA 1
ATOM 821 C C . LYS A 1 100 ? 14.406 -3.960 3.188 1.00 63.88 100 LYS A C 1
ATOM 823 O O . LYS A 1 100 ? 13.994 -3.903 4.345 1.00 63.88 100 LYS A O 1
ATOM 828 N N . PHE A 1 101 ? 13.618 -3.837 2.122 1.00 67.38 101 PHE A N 1
ATOM 829 C CA . PHE A 1 101 ? 12.174 -3.848 2.273 1.00 67.38 101 PHE A CA 1
ATOM 830 C C . PHE A 1 101 ? 11.764 -5.120 2.983 1.00 67.38 101 PHE A C 1
ATOM 832 O O . PHE A 1 101 ? 12.332 -6.190 2.768 1.00 67.38 101 PHE A O 1
ATOM 839 N N . ILE A 1 102 ? 10.787 -4.963 3.859 1.00 66.12 102 ILE A N 1
ATOM 840 C CA . ILE A 1 102 ? 10.235 -6.059 4.626 1.00 66.12 102 ILE A CA 1
ATOM 841 C C . ILE A 1 102 ? 9.424 -6.901 3.634 1.00 66.12 102 ILE A C 1
ATOM 843 O O . ILE A 1 102 ? 8.409 -6.410 3.126 1.00 66.12 102 ILE A O 1
ATOM 847 N N . PRO A 1 103 ? 9.864 -8.131 3.311 1.00 62.31 103 PRO A N 1
ATOM 848 C CA . PRO A 1 103 ? 9.112 -9.000 2.418 1.00 62.31 103 PRO A CA 1
ATOM 849 C C . PRO A 1 103 ? 7.699 -9.196 2.979 1.00 62.31 103 PRO A C 1
ATOM 851 O O . PRO A 1 103 ? 7.527 -9.273 4.191 1.00 62.31 103 PRO A O 1
ATOM 854 N N . GLY A 1 104 ? 6.685 -9.234 2.113 1.00 66.25 104 GLY A N 1
ATOM 855 C CA . GLY A 1 104 ? 5.311 -9.570 2.510 1.00 66.25 104 GLY A CA 1
ATOM 856 C C . GLY A 1 104 ? 4.456 -8.433 3.088 1.00 66.25 104 GLY A C 1
ATOM 857 O O . GLY A 1 104 ? 3.328 -8.685 3.537 1.00 66.25 104 GLY A O 1
ATOM 858 N N . ILE A 1 105 ? 4.923 -7.176 3.032 1.00 76.06 105 ILE A N 1
ATOM 859 C CA . ILE A 1 105 ? 4.009 -6.028 3.138 1.00 76.06 105 ILE A CA 1
ATOM 860 C C . ILE A 1 105 ? 2.989 -6.129 2.000 1.00 76.06 105 ILE A C 1
ATOM 862 O O . ILE A 1 105 ? 3.350 -6.209 0.827 1.00 76.06 105 ILE A O 1
ATOM 866 N N . ASN A 1 106 ? 1.700 -6.107 2.348 1.00 83.44 106 ASN A N 1
ATOM 867 C CA . ASN A 1 106 ? 0.632 -6.042 1.361 1.00 83.44 106 ASN A CA 1
ATOM 868 C C . ASN A 1 106 ? 0.530 -4.606 0.828 1.00 83.44 106 ASN A C 1
ATOM 870 O O . ASN A 1 106 ? -0.232 -3.779 1.329 1.00 83.44 106 ASN A O 1
ATOM 874 N N . PHE A 1 107 ? 1.351 -4.310 -0.175 1.00 82.19 107 PHE A N 1
ATOM 875 C CA . PHE A 1 107 ? 1.430 -3.000 -0.813 1.00 82.19 107 PHE A CA 1
ATOM 876 C C . PHE A 1 107 ? 0.117 -2.584 -1.485 1.00 82.19 107 PHE A C 1
ATOM 878 O O . PHE A 1 107 ? -0.181 -1.392 -1.515 1.00 82.19 107 PHE A O 1
ATOM 885 N N . VAL A 1 108 ? -0.695 -3.547 -1.934 1.00 85.69 108 VAL A N 1
ATOM 886 C CA . VAL A 1 108 ? -2.050 -3.310 -2.461 1.00 85.69 108 VAL A CA 1
ATOM 887 C C . VAL A 1 108 ? -2.970 -2.788 -1.369 1.00 85.69 108 VAL A C 1
ATOM 889 O O . VAL A 1 108 ? -3.623 -1.766 -1.555 1.00 85.69 108 VAL A O 1
ATOM 892 N N . ALA A 1 109 ? -2.972 -3.430 -0.200 1.00 86.75 109 ALA A N 1
ATOM 893 C CA . ALA A 1 109 ? -3.747 -2.959 0.945 1.00 86.75 109 ALA A CA 1
ATOM 894 C C . ALA A 1 109 ? -3.259 -1.586 1.439 1.00 86.75 109 ALA A C 1
ATOM 896 O O . ALA A 1 109 ? -4.080 -0.713 1.722 1.00 86.75 109 ALA A O 1
ATOM 897 N N . LEU A 1 110 ? -1.939 -1.362 1.485 1.00 90.56 110 LEU A N 1
ATOM 898 C CA . LEU A 1 110 ? -1.363 -0.060 1.838 1.00 90.56 110 LEU A CA 1
ATOM 899 C C . LEU A 1 110 ? -1.797 1.033 0.856 1.00 90.56 110 LEU A C 1
ATOM 901 O O . LEU A 1 110 ? -2.255 2.085 1.291 1.00 90.56 110 LEU A O 1
ATOM 905 N N . HIS A 1 111 ? -1.681 0.784 -0.449 1.00 90.50 111 HIS A N 1
ATOM 906 C CA . HIS A 1 111 ? -2.063 1.734 -1.494 1.00 90.50 111 HIS A CA 1
ATOM 907 C C . HIS A 1 111 ? -3.559 2.035 -1.462 1.00 90.50 111 HIS A C 1
ATOM 909 O O . HIS A 1 111 ? -3.936 3.198 -1.365 1.00 90.50 111 HIS A O 1
ATOM 915 N N . ARG A 1 112 ? -4.408 1.004 -1.398 1.00 89.31 112 ARG A N 1
ATOM 916 C CA . ARG A 1 112 ? -5.859 1.164 -1.250 1.00 89.31 112 ARG A CA 1
ATOM 917 C C . ARG A 1 112 ? -6.213 1.992 -0.020 1.00 89.31 112 ARG A C 1
ATOM 919 O O . ARG A 1 112 ? -7.067 2.870 -0.096 1.00 89.31 112 ARG A O 1
ATOM 926 N N . THR A 1 113 ? -5.549 1.739 1.104 1.00 90.75 113 THR A N 1
ATOM 927 C CA . THR A 1 113 ? -5.757 2.517 2.330 1.00 90.75 113 THR A CA 1
ATOM 928 C C . THR A 1 113 ? -5.319 3.965 2.124 1.00 90.75 113 THR A C 1
ATOM 930 O O . THR A 1 113 ? -6.091 4.879 2.388 1.00 90.75 113 THR A O 1
ATOM 933 N N . ALA A 1 114 ? -4.125 4.189 1.578 1.00 91.50 114 ALA A N 1
ATOM 934 C CA . ALA A 1 114 ? -3.566 5.514 1.335 1.00 91.50 114 ALA A CA 1
ATOM 935 C C . ALA A 1 114 ? -4.344 6.336 0.288 1.00 91.50 114 ALA A C 1
ATOM 937 O O . ALA A 1 114 ? -4.407 7.559 0.413 1.00 91.50 114 ALA A O 1
ATOM 938 N N . SER A 1 115 ? -4.979 5.680 -0.690 1.00 90.00 115 SER A N 1
ATOM 939 C CA . SER A 1 115 ? -5.785 6.314 -1.748 1.00 90.00 115 SER A CA 1
ATOM 940 C C . SER A 1 115 ? -6.939 7.150 -1.202 1.00 90.00 115 SER A C 1
ATOM 942 O O . SER A 1 115 ? -7.369 8.109 -1.834 1.00 90.00 115 SER A O 1
ATOM 944 N N . ARG A 1 116 ? -7.387 6.854 0.023 1.00 87.19 116 ARG A N 1
ATOM 945 C CA . ARG A 1 116 ? -8.424 7.620 0.718 1.00 87.19 116 ARG A CA 1
ATOM 946 C C . ARG A 1 116 ? -8.021 9.062 1.035 1.00 87.19 116 ARG A C 1
ATOM 948 O O . ARG A 1 116 ? -8.889 9.880 1.302 1.00 87.19 116 ARG A O 1
ATOM 955 N N . TRP A 1 117 ? -6.726 9.369 0.973 1.00 87.31 117 TRP A N 1
ATOM 956 C CA . TRP A 1 117 ? -6.182 10.716 1.136 1.00 87.31 117 TRP A CA 1
ATOM 957 C C . TRP A 1 117 ? -5.726 11.351 -0.183 1.00 87.31 117 TRP A C 1
ATOM 959 O O . TRP A 1 117 ? -5.058 12.382 -0.145 1.00 87.31 117 TRP A O 1
ATOM 969 N N . ALA A 1 118 ? -6.061 10.765 -1.339 1.00 81.50 118 ALA A N 1
ATOM 970 C CA . ALA A 1 118 ? -5.652 11.295 -2.643 1.00 81.50 118 ALA A CA 1
ATOM 971 C C . ALA A 1 118 ? -6.245 12.686 -2.940 1.00 81.50 118 ALA A C 1
ATOM 973 O O . ALA A 1 118 ? -5.610 13.487 -3.610 1.00 81.50 118 ALA A O 1
ATOM 974 N N . GLU A 1 119 ? -7.439 12.990 -2.423 1.00 74.19 119 GLU A N 1
ATOM 975 C CA . GLU A 1 119 ? -8.123 14.275 -2.653 1.00 74.19 119 GLU A CA 1
ATOM 976 C C . GLU A 1 119 ? -7.733 15.360 -1.640 1.00 74.19 119 GLU A C 1
ATOM 978 O O . GLU A 1 119 ? -8.004 16.539 -1.845 1.00 74.19 119 GLU A O 1
ATOM 983 N N . THR A 1 120 ? -7.087 14.976 -0.536 1.00 69.19 120 THR A N 1
ATOM 984 C CA . THR A 1 120 ? -6.665 15.902 0.528 1.00 69.19 120 THR A CA 1
ATOM 985 C C . THR A 1 120 ? -5.295 16.536 0.285 1.00 69.19 120 THR A C 1
ATOM 987 O O . THR A 1 120 ? -4.754 17.132 1.212 1.00 69.19 120 THR A O 1
ATOM 990 N N . ASP A 1 121 ? -4.729 16.409 -0.920 1.00 56.62 121 ASP A N 1
ATOM 991 C CA . ASP A 1 121 ? -3.457 17.032 -1.303 1.00 56.62 121 ASP A CA 1
ATOM 992 C C . ASP A 1 121 ? -3.562 18.567 -1.174 1.00 56.62 121 ASP A C 1
ATOM 994 O O . ASP A 1 121 ? -4.265 19.209 -1.960 1.00 56.62 121 ASP A O 1
ATOM 998 N N . PRO A 1 122 ? -2.873 19.207 -0.208 1.00 57.94 122 PRO A N 1
ATOM 999 C CA . PRO A 1 122 ? -2.753 20.654 -0.207 1.00 57.94 122 PRO A CA 1
ATOM 1000 C C . PRO A 1 122 ? -1.767 21.027 -1.325 1.00 57.94 122 PRO A C 1
ATOM 1002 O O . PRO A 1 122 ? -0.652 20.499 -1.324 1.00 57.94 122 PRO A O 1
ATOM 1005 N N . PRO A 1 123 ? -2.114 21.948 -2.242 1.00 55.56 123 PRO A N 1
ATOM 1006 C CA . PRO A 1 123 ? -1.248 22.319 -3.366 1.00 55.56 123 PRO A CA 1
ATOM 1007 C C . PRO A 1 123 ? 0.125 22.872 -2.937 1.00 55.56 123 PRO A C 1
ATOM 1009 O O . PRO A 1 123 ? 1.071 22.807 -3.715 1.00 55.56 123 PRO A O 1
ATOM 1012 N N . ASP A 1 124 ? 0.251 23.341 -1.690 1.00 55.19 124 ASP A N 1
ATOM 1013 C CA . ASP A 1 124 ? 1.446 24.014 -1.163 1.00 55.19 124 ASP A CA 1
ATOM 1014 C C . ASP A 1 124 ? 2.143 23.277 0.000 1.00 55.19 124 ASP A C 1
ATOM 1016 O O . ASP A 1 124 ? 3.071 23.811 0.614 1.00 55.19 124 ASP A O 1
ATOM 1020 N N . ALA A 1 125 ? 1.730 22.056 0.357 1.00 53.75 125 ALA A N 1
ATOM 1021 C CA . ALA A 1 125 ? 2.328 21.376 1.504 1.00 53.75 125 ALA A CA 1
ATOM 1022 C C . ALA A 1 125 ? 3.663 20.711 1.138 1.00 53.75 125 ALA A C 1
ATOM 1024 O O . ALA A 1 125 ? 3.729 19.758 0.370 1.00 53.75 125 ALA A O 1
ATOM 1025 N N . HIS A 1 126 ? 4.739 21.138 1.802 1.00 60.00 126 HIS A N 1
ATOM 1026 C CA . HIS A 1 126 ? 6.013 20.407 1.858 1.00 60.00 126 HIS A CA 1
ATOM 1027 C C . HIS A 1 126 ? 5.880 18.985 2.452 1.00 60.00 126 HIS A C 1
ATOM 1029 O O . HIS A 1 126 ? 6.847 18.220 2.471 1.00 60.00 126 HIS A O 1
ATOM 1035 N N . GLU A 1 127 ? 4.699 18.621 2.955 1.00 67.88 127 GLU A N 1
ATOM 1036 C CA . GLU A 1 127 ? 4.401 17.308 3.509 1.00 67.88 127 GLU A CA 1
ATOM 1037 C C . GLU A 1 127 ? 3.849 16.359 2.447 1.00 67.88 127 GLU A C 1
ATOM 1039 O O . GLU A 1 127 ? 2.815 16.599 1.829 1.00 67.88 127 GLU A O 1
ATOM 1044 N N . ARG A 1 128 ? 4.514 15.211 2.291 1.00 77.94 128 ARG A N 1
ATOM 1045 C CA . ARG A 1 128 ? 4.028 14.142 1.418 1.00 77.94 128 ARG A CA 1
ATOM 1046 C C . ARG A 1 128 ? 2.760 13.514 1.992 1.00 77.94 128 ARG A C 1
ATOM 1048 O O . ARG A 1 128 ? 2.728 13.039 3.137 1.00 77.94 128 ARG A O 1
ATOM 1055 N N . THR A 1 129 ? 1.726 13.445 1.165 1.00 88.38 129 THR A N 1
ATOM 1056 C CA . THR A 1 129 ? 0.480 12.757 1.506 1.00 88.38 129 THR A CA 1
ATOM 1057 C C . THR A 1 129 ? 0.684 11.245 1.605 1.00 88.38 129 THR A C 1
ATOM 1059 O O . THR A 1 129 ? 1.664 10.716 1.062 1.00 88.38 129 THR A O 1
ATOM 1062 N N . PRO A 1 130 ? -0.193 10.513 2.329 1.00 90.94 130 PRO A N 1
ATOM 1063 C CA . PRO A 1 130 ? -0.076 9.060 2.434 1.00 90.94 130 PRO A CA 1
ATOM 1064 C C . PRO A 1 130 ? 0.014 8.394 1.063 1.00 90.94 130 PRO A C 1
ATOM 1066 O O . PRO A 1 130 ? 0.800 7.470 0.876 1.00 90.94 130 PRO A O 1
ATOM 1069 N N . MET A 1 131 ? -0.770 8.889 0.102 1.00 91.19 131 MET A N 1
ATOM 1070 C CA . MET A 1 131 ? -0.825 8.347 -1.249 1.00 91.19 131 MET A CA 1
ATOM 1071 C C . MET A 1 131 ? 0.511 8.495 -1.975 1.00 91.19 131 MET A C 1
ATOM 1073 O O . MET A 1 131 ? 1.032 7.521 -2.517 1.00 91.19 131 MET A O 1
ATOM 1077 N N . THR A 1 132 ? 1.105 9.688 -1.925 1.00 88.50 132 THR A N 1
ATOM 1078 C CA . THR A 1 132 ? 2.419 9.951 -2.526 1.00 88.50 132 THR A CA 1
ATOM 1079 C C . THR A 1 132 ? 3.491 9.048 -1.915 1.00 88.50 132 THR A C 1
ATOM 1081 O O . THR A 1 132 ? 4.214 8.372 -2.642 1.00 88.50 132 THR A O 1
ATOM 1084 N N . ARG A 1 133 ? 3.531 8.928 -0.580 1.00 89.69 133 ARG A N 1
ATOM 1085 C CA . ARG A 1 133 ? 4.481 8.033 0.110 1.00 89.69 133 ARG A CA 1
ATOM 1086 C C . ARG A 1 133 ? 4.267 6.564 -0.260 1.00 89.69 133 ARG A C 1
ATOM 1088 O O . ARG A 1 133 ? 5.235 5.837 -0.463 1.00 89.69 133 ARG A O 1
ATOM 1095 N N . ALA A 1 134 ? 3.016 6.116 -0.371 1.00 91.12 134 ALA A N 1
ATOM 1096 C CA . ALA A 1 134 ? 2.700 4.752 -0.785 1.00 91.12 134 ALA A CA 1
ATOM 1097 C C . ALA A 1 134 ? 3.161 4.472 -2.224 1.00 91.12 134 ALA A C 1
ATOM 1099 O O . ALA A 1 134 ? 3.762 3.426 -2.468 1.00 91.12 134 ALA A O 1
ATOM 1100 N N . ARG A 1 135 ? 2.936 5.404 -3.158 1.00 90.06 135 ARG A N 1
ATOM 1101 C CA . ARG A 1 135 ? 3.419 5.296 -4.543 1.00 90.06 135 ARG A CA 1
ATOM 1102 C C . ARG A 1 135 ? 4.942 5.253 -4.618 1.00 90.06 135 ARG A C 1
ATOM 1104 O O . ARG A 1 135 ? 5.484 4.385 -5.296 1.00 90.06 135 ARG A O 1
ATOM 1111 N N . ASP A 1 136 ? 5.623 6.128 -3.883 1.00 86.81 136 ASP A N 1
ATOM 1112 C CA . ASP A 1 136 ? 7.087 6.143 -3.810 1.00 86.81 136 ASP A CA 1
ATOM 1113 C C . ASP A 1 136 ? 7.636 4.791 -3.323 1.00 86.81 136 ASP A C 1
ATOM 1115 O O . ASP A 1 136 ? 8.573 4.246 -3.907 1.00 86.81 136 ASP A O 1
ATOM 1119 N N . LEU A 1 137 ? 7.012 4.202 -2.293 1.00 87.38 137 LEU A N 1
ATOM 1120 C CA . LEU A 1 137 ? 7.382 2.875 -1.797 1.00 87.38 137 LEU A CA 1
ATOM 1121 C C . LEU A 1 137 ? 7.184 1.775 -2.847 1.00 87.38 137 LEU A C 1
ATOM 1123 O O . LEU A 1 137 ? 8.028 0.886 -2.956 1.00 87.38 137 LEU A O 1
ATOM 1127 N N . TRP A 1 138 ? 6.101 1.819 -3.627 1.00 89.06 138 TRP A N 1
ATOM 1128 C CA . TRP A 1 138 ? 5.897 0.879 -4.735 1.00 89.06 138 TRP A CA 1
ATOM 1129 C C . TRP A 1 138 ? 6.988 1.009 -5.794 1.00 89.06 138 TRP A C 1
ATOM 1131 O O . TRP A 1 138 ? 7.508 -0.004 -6.260 1.00 89.06 138 TRP A O 1
ATOM 1141 N N . CYS A 1 139 ? 7.346 2.235 -6.171 1.00 86.75 139 CYS A N 1
ATOM 1142 C CA . CYS A 1 139 ? 8.403 2.472 -7.147 1.00 86.75 139 CYS A CA 1
ATOM 1143 C C . CYS A 1 139 ? 9.752 1.949 -6.649 1.00 86.75 139 CYS A C 1
ATOM 1145 O O . CYS A 1 139 ? 10.422 1.209 -7.371 1.00 86.75 139 CYS A O 1
ATOM 1147 N N . ASP A 1 140 ? 10.118 2.242 -5.400 1.00 84.62 140 ASP A N 1
ATOM 1148 C CA . ASP A 1 140 ? 11.358 1.732 -4.815 1.00 84.62 140 ASP A CA 1
ATOM 1149 C C . ASP A 1 140 ? 11.374 0.194 -4.738 1.00 84.62 140 ASP A C 1
ATOM 1151 O O . ASP A 1 140 ? 12.413 -0.426 -4.975 1.00 84.62 140 ASP A O 1
ATOM 1155 N N . MET A 1 141 ? 10.233 -0.431 -4.424 1.00 84.25 141 MET A N 1
ATOM 1156 C CA . MET A 1 141 ? 10.068 -1.890 -4.414 1.00 84.25 141 MET A CA 1
ATOM 1157 C C . MET A 1 141 ? 10.276 -2.495 -5.800 1.00 84.25 141 MET A C 1
ATOM 1159 O O . MET A 1 141 ? 11.035 -3.457 -5.954 1.00 84.25 141 MET A O 1
ATOM 1163 N N . MET A 1 142 ? 9.617 -1.922 -6.810 1.00 86.12 142 MET A N 1
ATOM 1164 C CA . MET A 1 142 ? 9.756 -2.345 -8.202 1.00 86.12 142 MET A CA 1
ATOM 1165 C C . MET A 1 142 ? 11.167 -2.134 -8.734 1.00 86.12 142 MET A C 1
ATOM 1167 O O . MET A 1 142 ? 11.535 -2.836 -9.662 1.00 86.12 142 MET A O 1
ATOM 1171 N N . ALA A 1 143 ? 11.949 -1.219 -8.153 1.00 83.50 143 ALA A N 1
ATOM 1172 C CA . ALA A 1 143 ? 13.349 -0.981 -8.490 1.00 83.50 143 ALA A CA 1
ATOM 1173 C C . ALA A 1 143 ? 14.327 -1.984 -7.850 1.00 83.50 143 ALA A C 1
ATOM 1175 O O . ALA A 1 143 ? 15.526 -1.943 -8.148 1.00 83.50 143 ALA A O 1
ATOM 1176 N N . GLN A 1 144 ? 13.865 -2.876 -6.969 1.00 82.06 144 GLN A N 1
ATOM 1177 C CA . GLN A 1 144 ? 14.731 -3.881 -6.355 1.00 82.06 144 GLN A CA 1
ATOM 1178 C C . GLN A 1 144 ? 14.948 -5.093 -7.253 1.00 82.06 144 GLN A C 1
ATOM 1180 O O . GLN A 1 144 ? 14.029 -5.605 -7.888 1.00 82.06 144 GLN A O 1
ATOM 1185 N N . GLN A 1 145 ? 16.181 -5.601 -7.257 1.00 75.06 145 GLN A N 1
ATOM 1186 C CA . GLN A 1 145 ? 16.492 -6.842 -7.956 1.00 75.06 145 GLN A CA 1
ATOM 1187 C C . GLN A 1 145 ? 15.730 -8.019 -7.340 1.00 75.06 145 GLN A C 1
ATOM 1189 O O . GLN A 1 145 ? 15.750 -8.215 -6.127 1.00 75.06 145 GLN A O 1
ATOM 1194 N N . GLY A 1 146 ? 15.108 -8.829 -8.196 1.00 79.44 146 GLY A N 1
ATOM 1195 C CA . GLY A 1 146 ? 14.330 -10.000 -7.787 1.00 79.44 146 GLY A CA 1
ATOM 1196 C C . GLY A 1 146 ? 12.870 -9.712 -7.444 1.00 79.44 146 GLY A C 1
ATOM 1197 O O . GLY A 1 146 ? 12.121 -10.657 -7.205 1.00 79.44 146 GLY A O 1
ATOM 1198 N N . THR A 1 147 ? 12.445 -8.448 -7.479 1.00 84.88 147 THR A N 1
ATOM 1199 C CA . THR A 1 147 ? 11.024 -8.105 -7.472 1.00 84.88 147 THR A CA 1
ATOM 1200 C C . THR A 1 147 ? 10.392 -8.481 -8.812 1.00 84.88 147 THR A C 1
ATOM 1202 O O . THR A 1 147 ? 11.015 -8.344 -9.861 1.00 84.88 147 THR A O 1
ATOM 1205 N N . ASP A 1 148 ? 9.152 -8.962 -8.775 1.00 88.31 148 ASP A N 1
ATOM 1206 C CA . ASP A 1 148 ? 8.361 -9.306 -9.954 1.00 88.31 148 ASP A CA 1
ATOM 1207 C C . ASP A 1 148 ? 7.510 -8.103 -10.406 1.00 88.31 148 ASP A C 1
ATOM 1209 O O . ASP A 1 148 ? 6.432 -7.889 -9.845 1.00 88.31 148 ASP A O 1
ATOM 1213 N N . PRO A 1 149 ? 7.949 -7.300 -11.396 1.00 90.38 149 PRO A N 1
ATOM 1214 C CA . PRO A 1 149 ? 7.232 -6.091 -11.800 1.00 90.38 149 PRO A CA 1
ATOM 1215 C C . PRO A 1 149 ? 5.873 -6.384 -12.453 1.00 90.38 149 PRO A C 1
ATOM 1217 O O . PRO A 1 149 ? 4.996 -5.521 -12.430 1.00 90.38 149 PRO A O 1
ATOM 1220 N N . VAL A 1 150 ? 5.644 -7.599 -12.971 1.00 91.25 150 VAL A N 1
ATOM 1221 C CA . VAL A 1 150 ? 4.350 -7.982 -13.559 1.00 91.25 150 VAL A CA 1
ATOM 1222 C C . VAL A 1 150 ? 3.281 -8.090 -12.472 1.00 91.25 150 VAL A C 1
ATOM 1224 O O . VAL A 1 150 ? 2.145 -7.668 -12.685 1.00 91.25 150 VAL A O 1
ATOM 1227 N N . ALA A 1 151 ? 3.636 -8.577 -11.279 1.00 90.62 151 ALA A N 1
ATOM 1228 C CA . ALA A 1 151 ? 2.719 -8.587 -10.139 1.00 90.62 151 ALA A CA 1
ATOM 1229 C C . ALA A 1 151 ? 2.282 -7.162 -9.745 1.00 90.62 151 ALA A C 1
ATOM 1231 O O . ALA A 1 151 ? 1.102 -6.928 -9.481 1.00 90.62 151 ALA A O 1
ATOM 1232 N N . PHE A 1 152 ? 3.210 -6.199 -9.773 1.00 91.12 152 PHE A N 1
ATOM 1233 C CA . PHE A 1 152 ? 2.900 -4.788 -9.522 1.00 91.12 152 PHE A CA 1
ATOM 1234 C C . PHE A 1 152 ? 2.050 -4.180 -10.637 1.00 91.12 152 PHE A C 1
ATOM 1236 O O . PHE A 1 152 ? 1.152 -3.398 -10.340 1.00 91.12 152 PHE A O 1
ATOM 1243 N N . LEU A 1 153 ? 2.275 -4.561 -11.899 1.00 92.38 153 LEU A N 1
ATOM 1244 C CA . LEU A 1 153 ? 1.455 -4.104 -13.021 1.00 92.38 153 LEU A CA 1
ATOM 1245 C C . LEU A 1 153 ? -0.001 -4.557 -12.875 1.00 92.38 153 LEU A C 1
ATOM 1247 O O . LEU A 1 153 ? -0.911 -3.744 -13.033 1.00 92.38 153 LEU A O 1
ATOM 1251 N N . VAL A 1 154 ? -0.227 -5.832 -12.544 1.00 92.44 154 VAL A N 1
ATOM 1252 C CA . VAL A 1 154 ? -1.578 -6.366 -12.299 1.00 92.44 154 VAL A CA 1
ATOM 1253 C C . VAL A 1 154 ? -2.252 -5.595 -11.166 1.00 92.44 154 VAL A C 1
ATOM 1255 O O . VAL A 1 154 ? -3.352 -5.078 -11.348 1.00 92.44 154 VAL A O 1
ATOM 1258 N N . ALA A 1 155 ? -1.562 -5.427 -10.038 1.00 90.25 155 ALA A N 1
ATOM 1259 C CA . ALA A 1 155 ? -2.107 -4.704 -8.896 1.00 90.25 155 ALA A CA 1
ATOM 1260 C C . ALA A 1 155 ? -2.386 -3.219 -9.202 1.00 90.25 155 ALA A C 1
ATOM 1262 O O . ALA A 1 155 ? -3.413 -2.683 -8.791 1.00 90.25 155 ALA A O 1
ATOM 1263 N N . ALA A 1 156 ? -1.511 -2.549 -9.955 1.00 91.44 156 ALA A N 1
ATOM 1264 C CA . ALA A 1 156 ? -1.705 -1.158 -10.359 1.00 91.44 156 ALA A CA 1
ATOM 1265 C C . ALA A 1 156 ? -2.904 -0.989 -11.309 1.00 91.44 156 ALA A C 1
ATOM 1267 O O . ALA A 1 156 ? -3.590 0.033 -11.253 1.00 91.44 156 ALA A O 1
ATOM 1268 N N . LYS A 1 157 ? -3.187 -1.990 -12.156 1.00 90.69 157 LYS A N 1
ATOM 1269 C CA . LYS A 1 157 ? -4.398 -2.030 -12.993 1.00 90.69 157 LYS A CA 1
ATOM 1270 C C . LYS A 1 157 ? -5.660 -2.197 -12.152 1.00 90.69 157 LYS A C 1
ATOM 1272 O O . LYS A 1 157 ? -6.616 -1.467 -12.374 1.00 90.69 157 LYS A O 1
ATOM 1277 N N . GLU A 1 158 ? -5.648 -3.094 -11.167 1.00 90.00 158 GLU A N 1
ATOM 1278 C CA . GLU A 1 158 ? -6.779 -3.292 -10.244 1.00 90.00 158 GLU A CA 1
ATOM 1279 C C . GLU A 1 158 ? -7.098 -2.052 -9.400 1.00 90.00 158 GLU A C 1
ATOM 1281 O O . GLU A 1 158 ? -8.235 -1.877 -8.975 1.00 90.00 158 GLU A O 1
ATOM 1286 N N . GLN A 1 159 ? -6.097 -1.215 -9.112 1.00 88.50 159 GLN A N 1
ATOM 1287 C CA . GLN A 1 159 ? -6.284 0.054 -8.399 1.00 88.50 159 GLN A CA 1
ATOM 1288 C C . GLN A 1 159 ? -6.505 1.250 -9.340 1.00 88.50 159 GLN A C 1
ATOM 1290 O O . GLN A 1 159 ? -6.577 2.378 -8.861 1.00 88.50 159 GLN A O 1
ATOM 1295 N N . GLU A 1 160 ? -6.559 1.022 -10.658 1.00 90.19 160 GLU A N 1
ATOM 1296 C CA . GLU A 1 160 ? -6.695 2.064 -11.687 1.00 90.19 160 GLU A CA 1
ATOM 1297 C C . GLU A 1 160 ? -5.641 3.190 -11.572 1.00 90.19 160 GLU A C 1
ATOM 1299 O O . GLU A 1 160 ? -5.833 4.316 -12.030 1.00 90.19 160 GLU A O 1
ATOM 1304 N N . ASP A 1 161 ? -4.473 2.885 -10.995 1.00 88.81 161 ASP A N 1
ATOM 1305 C CA . ASP A 1 161 ? -3.418 3.865 -10.748 1.00 88.81 161 ASP A CA 1
ATOM 1306 C C . ASP A 1 161 ? -2.474 3.954 -11.954 1.00 88.81 161 ASP A C 1
ATOM 1308 O O . ASP A 1 161 ? -1.509 3.195 -12.080 1.00 88.81 161 ASP A O 1
ATOM 1312 N N . GLN A 1 162 ? -2.752 4.898 -12.856 1.00 87.56 162 GLN A N 1
ATOM 1313 C CA . GLN A 1 162 ? -1.955 5.108 -14.071 1.00 87.56 162 GLN A CA 1
ATOM 1314 C C . GLN A 1 162 ? -0.481 5.423 -13.777 1.00 87.56 162 GLN A C 1
ATOM 1316 O O . GLN A 1 162 ? 0.401 4.980 -14.515 1.00 87.56 162 GLN A O 1
ATOM 1321 N N . TYR A 1 163 ? -0.197 6.137 -12.682 1.00 86.25 163 TYR A N 1
ATOM 1322 C CA . TYR A 1 163 ? 1.172 6.467 -12.286 1.00 86.25 163 TYR A CA 1
ATOM 1323 C C . TYR A 1 163 ? 1.968 5.193 -11.994 1.00 86.25 163 TYR A C 1
ATOM 1325 O O . TYR A 1 163 ? 3.086 5.022 -12.490 1.00 86.25 163 TYR A O 1
ATOM 1333 N N . LEU A 1 164 ? 1.387 4.274 -11.221 1.00 89.25 164 LEU A N 1
ATOM 1334 C CA . LEU A 1 164 ? 2.026 3.002 -10.895 1.00 89.25 164 LEU A CA 1
ATOM 1335 C C . LEU A 1 164 ? 2.068 2.050 -12.086 1.00 89.25 164 LEU A C 1
ATOM 1337 O O . LEU A 1 164 ? 3.068 1.356 -12.256 1.00 89.25 164 LEU A O 1
ATOM 1341 N N . GLN A 1 165 ? 1.041 2.053 -12.940 1.00 90.50 165 GLN A N 1
ATOM 1342 C CA . GLN A 1 165 ? 1.050 1.271 -14.176 1.00 90.50 165 GLN A CA 1
ATOM 1343 C C . GLN A 1 165 ? 2.220 1.673 -15.075 1.00 90.50 165 GLN A C 1
ATOM 1345 O O . GLN A 1 165 ? 2.946 0.795 -15.535 1.00 90.50 165 GLN A O 1
ATOM 1350 N N . ALA A 1 166 ? 2.457 2.972 -15.280 1.00 85.75 166 ALA A N 1
ATOM 1351 C CA . ALA A 1 166 ? 3.574 3.458 -16.092 1.00 85.75 166 ALA A CA 1
ATOM 1352 C C . ALA A 1 166 ? 4.933 2.960 -15.567 1.00 85.75 166 ALA A C 1
ATOM 1354 O O . ALA A 1 166 ? 5.748 2.444 -16.335 1.00 85.75 166 ALA A O 1
ATOM 1355 N N . HIS A 1 167 ? 5.153 3.038 -14.250 1.00 86.94 167 HIS A N 1
ATOM 1356 C CA . HIS A 1 167 ? 6.367 2.508 -13.622 1.00 86.94 167 HIS A CA 1
ATOM 1357 C C . HIS A 1 167 ? 6.462 0.986 -13.763 1.00 86.94 167 HIS A C 1
ATOM 1359 O O . HIS A 1 167 ? 7.515 0.463 -14.121 1.00 86.94 167 HIS A O 1
ATOM 1365 N N . ALA A 1 168 ? 5.368 0.264 -13.530 1.00 90.88 168 ALA A N 1
ATOM 1366 C CA . ALA A 1 168 ? 5.352 -1.188 -13.636 1.00 90.88 168 ALA A CA 1
ATOM 1367 C C . ALA A 1 168 ? 5.625 -1.665 -15.071 1.00 90.88 168 ALA A C 1
ATOM 1369 O O . ALA A 1 168 ? 6.397 -2.606 -15.258 1.00 90.88 168 ALA A O 1
ATOM 1370 N N . TYR A 1 169 ? 5.084 -0.988 -16.092 1.00 90.06 169 TYR A N 1
ATOM 1371 C CA . TYR A 1 169 ? 5.446 -1.235 -17.491 1.00 90.06 169 TYR A CA 1
ATOM 1372 C C . TYR A 1 169 ? 6.932 -0.991 -17.734 1.00 90.06 169 TYR A C 1
ATOM 1374 O O . TYR A 1 169 ? 7.592 -1.854 -18.309 1.00 90.06 169 TYR A O 1
ATOM 1382 N N . PHE A 1 170 ? 7.478 0.130 -17.255 1.00 86.50 170 PHE A N 1
ATOM 1383 C CA . PHE A 1 170 ? 8.904 0.426 -17.386 1.00 86.50 170 PHE A CA 1
ATOM 1384 C C . PHE A 1 170 ? 9.777 -0.684 -16.787 1.00 86.50 170 PHE A C 1
ATOM 1386 O O . PHE A 1 170 ? 10.679 -1.185 -17.454 1.00 86.50 170 PHE A O 1
ATOM 1393 N N . TYR A 1 171 ? 9.503 -1.124 -15.556 1.00 87.38 171 TYR A N 1
ATOM 1394 C CA . TYR A 1 171 ? 10.282 -2.202 -14.938 1.00 87.38 171 TYR A CA 1
ATOM 1395 C C . TYR A 1 171 ? 10.045 -3.558 -15.614 1.00 87.38 171 TYR A C 1
ATOM 1397 O O . TYR A 1 171 ? 10.972 -4.362 -15.701 1.00 87.38 171 TYR A O 1
ATOM 1405 N N . THR A 1 172 ? 8.851 -3.795 -16.163 1.00 90.62 172 THR A N 1
ATOM 1406 C CA . THR A 1 172 ? 8.553 -4.998 -16.954 1.00 90.62 172 THR A CA 1
ATOM 1407 C C . THR A 1 172 ? 9.344 -5.025 -18.265 1.00 90.62 172 THR A C 1
ATOM 1409 O O . THR A 1 172 ? 9.851 -6.078 -18.635 1.00 90.62 172 THR A O 1
ATOM 1412 N N . LEU A 1 173 ? 9.546 -3.882 -18.933 1.00 87.38 173 LEU A N 1
ATOM 1413 C CA . LEU A 1 173 ? 10.380 -3.787 -20.145 1.00 87.38 173 LEU A CA 1
ATOM 1414 C C . LEU A 1 173 ? 11.843 -4.174 -19.915 1.00 87.38 173 LEU A C 1
ATOM 1416 O O . LEU A 1 173 ? 12.552 -4.496 -20.866 1.00 87.38 173 LEU A O 1
ATOM 1420 N N . ARG A 1 174 ? 12.309 -4.129 -18.665 1.00 84.12 174 ARG A N 1
ATOM 1421 C CA . ARG A 1 174 ? 13.677 -4.518 -18.306 1.00 84.12 174 ARG A CA 1
ATOM 1422 C C . ARG A 1 174 ? 13.846 -6.029 -18.175 1.00 84.12 174 ARG A C 1
ATOM 1424 O O . ARG A 1 174 ? 14.985 -6.485 -18.060 1.00 84.12 174 ARG A O 1
ATOM 1431 N N . LEU A 1 175 ? 12.750 -6.788 -18.165 1.00 85.12 175 LEU A N 1
ATOM 1432 C CA . LEU A 1 175 ? 12.792 -8.245 -18.177 1.00 85.12 175 LEU A CA 1
ATOM 1433 C C . LEU A 1 175 ? 13.193 -8.767 -19.563 1.00 85.12 175 LEU A C 1
ATOM 1435 O O . LEU A 1 175 ? 13.086 -8.074 -20.573 1.00 85.12 175 LEU A O 1
ATOM 1439 N N . GLU A 1 176 ? 13.655 -10.013 -19.614 1.00 83.44 176 GLU A N 1
ATOM 1440 C CA . GLU A 1 176 ? 13.959 -10.675 -20.882 1.00 83.44 176 GLU A CA 1
ATOM 1441 C C . GLU A 1 176 ? 12.677 -10.901 -21.700 1.00 83.44 176 GLU A C 1
ATOM 1443 O O . GLU A 1 176 ? 11.620 -11.223 -21.154 1.00 83.44 176 GLU A O 1
ATOM 1448 N N . HIS A 1 177 ? 12.772 -10.756 -23.026 1.00 84.62 177 HIS A N 1
ATOM 1449 C CA . HIS A 1 177 ? 11.622 -10.864 -23.931 1.00 84.62 177 HIS A CA 1
ATOM 1450 C C . HIS A 1 177 ? 10.872 -12.197 -23.776 1.00 84.62 177 HIS A C 1
ATOM 1452 O O . HIS A 1 177 ? 9.643 -12.214 -23.748 1.00 84.62 177 HIS A O 1
ATOM 1458 N N . ASP A 1 178 ? 11.601 -13.300 -23.605 1.00 86.00 178 ASP A N 1
ATOM 1459 C CA . ASP A 1 178 ? 11.010 -14.632 -23.452 1.00 86.00 178 ASP A CA 1
ATOM 1460 C C . ASP A 1 178 ? 10.204 -14.759 -22.151 1.00 86.00 178 ASP A C 1
ATOM 1462 O O . ASP A 1 178 ? 9.159 -15.412 -22.128 1.00 86.00 178 ASP A O 1
ATOM 1466 N N . VAL A 1 179 ? 10.633 -14.068 -21.087 1.00 87.06 179 VAL A N 1
ATOM 1467 C CA . VAL A 1 179 ? 9.905 -14.002 -19.811 1.00 87.06 179 VAL A CA 1
ATOM 1468 C C . VAL A 1 179 ? 8.591 -13.244 -19.993 1.00 87.06 179 VAL A C 1
ATOM 1470 O O . VAL A 1 179 ? 7.542 -13.724 -19.568 1.00 87.06 179 VAL A O 1
ATOM 1473 N N . ILE A 1 180 ? 8.628 -12.096 -20.674 1.00 88.50 180 ILE A N 1
ATOM 1474 C CA . ILE A 1 180 ? 7.435 -11.286 -20.963 1.00 88.50 180 ILE A CA 1
ATOM 1475 C C . ILE A 1 180 ? 6.447 -12.069 -21.842 1.00 88.50 180 ILE A C 1
ATOM 1477 O O . ILE A 1 180 ? 5.242 -12.074 -21.582 1.00 88.50 180 ILE A O 1
ATOM 1481 N N . ALA A 1 181 ? 6.940 -12.750 -22.878 1.00 88.69 181 ALA A N 1
ATOM 1482 C CA . ALA A 1 181 ? 6.105 -13.519 -23.795 1.00 88.69 181 ALA A CA 1
ATOM 1483 C C . ALA A 1 181 ? 5.404 -14.695 -23.090 1.00 88.69 181 ALA A C 1
ATOM 1485 O O . ALA A 1 181 ? 4.220 -14.939 -23.338 1.00 88.69 181 ALA A O 1
ATOM 1486 N N . ALA A 1 182 ? 6.113 -15.388 -22.193 1.00 91.25 182 ALA A N 1
ATOM 1487 C CA . ALA A 1 182 ? 5.606 -16.555 -21.476 1.00 91.25 182 ALA A CA 1
ATOM 1488 C C . ALA A 1 182 ? 4.685 -16.221 -20.284 1.00 91.25 182 ALA A C 1
ATOM 1490 O O . ALA A 1 182 ? 3.932 -17.094 -19.838 1.00 91.25 182 ALA A O 1
ATOM 1491 N N . ASP A 1 183 ? 4.714 -14.993 -19.753 1.00 93.56 183 ASP A N 1
ATOM 1492 C CA . ASP A 1 183 ? 3.926 -14.629 -18.572 1.00 93.56 183 ASP A CA 1
ATOM 1493 C C . ASP A 1 183 ? 2.428 -14.519 -18.893 1.00 93.56 183 ASP A C 1
ATOM 1495 O O . ASP A 1 183 ? 1.977 -13.628 -19.617 1.00 93.56 183 ASP A O 1
ATOM 1499 N N . LYS A 1 184 ? 1.628 -15.430 -18.329 1.00 94.94 184 LYS A N 1
ATOM 1500 C CA . LYS A 1 184 ? 0.177 -15.518 -18.561 1.00 94.94 184 LYS A CA 1
ATOM 1501 C C . LYS A 1 184 ? -0.624 -14.382 -17.921 1.00 94.94 184 LYS A C 1
ATOM 1503 O O . LYS A 1 184 ? -1.775 -14.191 -18.301 1.00 94.94 184 LYS A O 1
ATOM 1508 N N . ARG A 1 185 ? -0.050 -13.646 -16.963 1.00 94.56 185 ARG A N 1
ATOM 1509 C CA . ARG A 1 185 ? -0.728 -12.534 -16.270 1.00 94.56 185 ARG A CA 1
ATOM 1510 C C . ARG A 1 185 ? -0.854 -11.299 -17.154 1.00 94.56 185 ARG A C 1
ATOM 1512 O O . ARG A 1 185 ? -1.739 -10.478 -16.940 1.00 94.56 185 ARG A O 1
ATOM 1519 N N . LEU A 1 186 ? 0.015 -11.180 -18.156 1.00 93.50 186 LEU A N 1
ATOM 1520 C CA . LEU A 1 186 ? -0.054 -10.117 -19.146 1.00 93.50 186 LEU A CA 1
ATOM 1521 C C . LEU A 1 186 ? -1.188 -10.403 -20.130 1.00 93.50 186 LEU A C 1
ATOM 1523 O O . LEU A 1 186 ? -1.291 -11.494 -20.701 1.00 93.50 186 LEU A O 1
ATOM 1527 N N . THR A 1 187 ? -2.034 -9.408 -20.364 1.00 92.94 187 THR A N 1
ATOM 1528 C CA . THR A 1 187 ? -3.073 -9.469 -21.399 1.00 92.94 187 THR A CA 1
ATOM 1529 C C . THR A 1 187 ? -2.470 -9.246 -22.789 1.00 92.94 187 THR A C 1
ATOM 1531 O O . THR A 1 187 ? -1.307 -8.864 -22.934 1.00 92.94 187 THR A O 1
ATOM 1534 N N . VAL A 1 188 ? -3.251 -9.483 -23.848 1.00 91.31 188 VAL A N 1
ATOM 1535 C CA . VAL A 1 188 ? -2.834 -9.143 -25.223 1.00 91.31 188 VAL A CA 1
ATOM 1536 C C . VAL A 1 188 ? -2.516 -7.649 -25.331 1.00 91.31 188 VAL A C 1
ATOM 1538 O O . VAL A 1 188 ? -1.485 -7.282 -25.889 1.00 91.31 188 VAL A O 1
ATOM 1541 N N . GLN A 1 189 ? -3.342 -6.803 -24.712 1.00 90.50 189 GLN A N 1
ATOM 1542 C CA . GLN A 1 189 ? -3.142 -5.357 -24.694 1.00 90.50 189 GLN A CA 1
ATOM 1543 C C . GLN A 1 189 ? -1.858 -4.959 -23.953 1.00 90.50 189 GLN A C 1
ATOM 1545 O O . GLN A 1 189 ? -1.128 -4.086 -24.415 1.00 90.50 189 GLN A O 1
ATOM 1550 N N . ASP A 1 190 ? -1.541 -5.613 -22.831 1.00 91.44 190 ASP A N 1
ATOM 1551 C CA . ASP A 1 190 ? -0.303 -5.330 -22.091 1.00 91.44 190 ASP A CA 1
ATOM 1552 C C . ASP A 1 190 ? 0.928 -5.699 -22.929 1.00 91.44 190 ASP A C 1
AT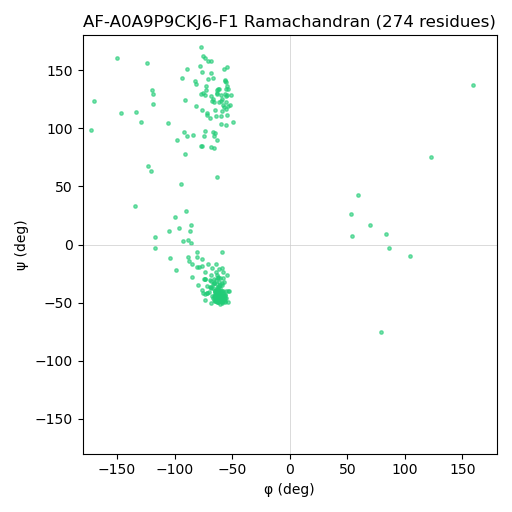OM 1554 O O . ASP A 1 190 ? 1.891 -4.938 -22.972 1.00 91.44 190 ASP A O 1
ATOM 1558 N N . ARG A 1 191 ? 0.885 -6.824 -23.657 1.00 90.44 191 ARG A N 1
ATOM 1559 C CA . ARG A 1 191 ? 1.967 -7.217 -24.576 1.00 90.44 191 ARG A CA 1
ATOM 1560 C C . ARG A 1 191 ? 2.127 -6.229 -25.728 1.00 90.44 191 ARG A C 1
ATOM 1562 O O . ARG A 1 191 ? 3.255 -5.876 -26.051 1.00 90.44 191 ARG A O 1
ATOM 1569 N N . GLN A 1 192 ? 1.030 -5.749 -26.315 1.00 88.12 192 GLN A N 1
ATOM 1570 C CA . GLN A 1 192 ? 1.077 -4.705 -27.346 1.00 88.12 192 GLN A CA 1
ATOM 1571 C C . GLN A 1 192 ? 1.718 -3.422 -26.809 1.00 88.12 192 GLN A C 1
ATOM 1573 O O . GLN A 1 192 ? 2.653 -2.906 -27.418 1.00 88.12 192 GLN A O 1
ATOM 1578 N N . ARG A 1 193 ? 1.287 -2.957 -25.630 1.00 87.31 193 ARG A N 1
ATOM 1579 C CA . ARG A 1 193 ? 1.885 -1.799 -24.951 1.00 87.31 193 ARG A CA 1
ATOM 1580 C C . ARG A 1 193 ? 3.374 -2.002 -24.703 1.00 87.31 193 ARG A C 1
ATOM 1582 O O . ARG A 1 193 ? 4.158 -1.128 -25.048 1.00 87.31 193 ARG A O 1
ATOM 1589 N N . LEU A 1 194 ? 3.779 -3.153 -24.170 1.00 89.06 194 LEU A N 1
ATOM 1590 C CA . LEU A 1 194 ? 5.188 -3.478 -23.934 1.00 89.06 194 LEU A CA 1
ATOM 1591 C C . LEU A 1 194 ? 5.998 -3.515 -25.238 1.00 89.06 194 LEU A C 1
ATOM 1593 O O . LEU A 1 194 ? 7.108 -2.999 -25.274 1.00 89.06 194 LEU A O 1
ATOM 1597 N N . MET A 1 195 ? 5.451 -4.051 -26.328 1.00 85.12 195 MET A N 1
ATOM 1598 C CA . MET A 1 195 ? 6.122 -4.040 -27.633 1.00 85.12 195 MET A CA 1
ATOM 1599 C C . MET A 1 195 ? 6.339 -2.618 -28.162 1.00 85.12 195 MET A C 1
ATOM 1601 O O . MET A 1 195 ? 7.443 -2.289 -28.601 1.00 85.12 195 MET A O 1
ATOM 1605 N N . ILE A 1 196 ? 5.314 -1.765 -28.077 1.00 83.00 196 ILE A N 1
ATOM 1606 C CA . ILE A 1 196 ? 5.401 -0.351 -28.469 1.00 83.00 196 ILE A CA 1
ATOM 1607 C C . ILE A 1 196 ? 6.424 0.371 -27.588 1.00 83.00 196 ILE A C 1
ATOM 1609 O O . ILE A 1 196 ? 7.349 1.006 -28.096 1.00 83.00 196 ILE A O 1
ATOM 1613 N N . GLY A 1 197 ? 6.312 0.201 -26.270 1.00 81.38 197 GLY A N 1
ATOM 1614 C CA . GLY A 1 197 ? 7.230 0.780 -25.297 1.00 81.38 197 GLY A CA 1
ATOM 1615 C C . GLY A 1 197 ? 8.675 0.369 -25.551 1.00 81.38 197 GLY A C 1
ATOM 1616 O O . GLY A 1 197 ? 9.547 1.230 -25.568 1.00 81.38 197 GLY A O 1
ATOM 1617 N N . LEU A 1 198 ? 8.933 -0.912 -25.834 1.00 82.19 198 LEU A N 1
ATOM 1618 C CA . LEU A 1 198 ? 10.264 -1.424 -26.164 1.00 82.19 198 LEU A CA 1
ATOM 1619 C C . LEU A 1 198 ? 10.844 -0.746 -27.411 1.00 82.19 198 LEU A C 1
ATOM 1621 O O . LEU A 1 198 ? 12.018 -0.368 -27.414 1.00 82.19 198 LEU A O 1
ATOM 1625 N N . TRP A 1 199 ? 10.035 -0.581 -28.461 1.00 80.00 199 TRP A N 1
ATOM 1626 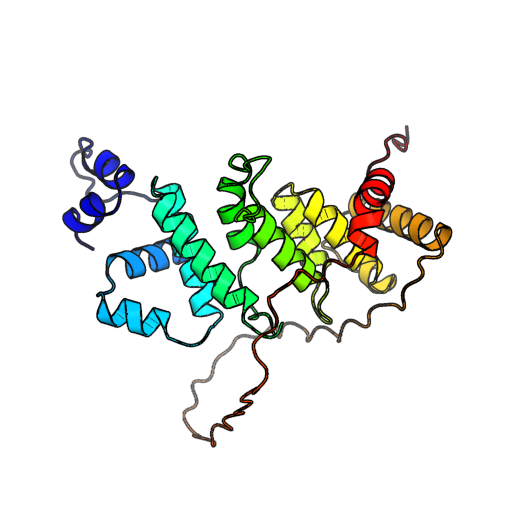C CA . TRP A 1 199 ? 10.465 0.095 -29.684 1.00 80.00 199 TRP A CA 1
ATOM 1627 C C . TRP A 1 199 ? 10.818 1.560 -29.416 1.00 80.00 199 TRP A C 1
ATOM 1629 O O . TRP A 1 199 ? 11.912 2.006 -29.770 1.00 80.00 199 TRP A O 1
ATOM 1639 N N . SER A 1 200 ? 9.951 2.286 -28.707 1.00 75.88 200 SER A N 1
ATOM 1640 C CA . SER A 1 200 ? 10.213 3.673 -28.321 1.00 75.88 200 SER A CA 1
ATOM 1641 C C . SER A 1 200 ? 11.440 3.816 -27.415 1.00 75.88 200 SER A C 1
ATOM 1643 O O . SER A 1 200 ? 12.192 4.786 -27.544 1.00 75.88 200 SER A O 1
ATOM 1645 N N . PHE A 1 201 ? 11.662 2.856 -26.515 1.00 73.50 201 PHE A N 1
ATOM 1646 C CA . PHE A 1 201 ? 12.800 2.837 -25.597 1.00 73.50 201 PHE A CA 1
ATOM 1647 C C . PHE A 1 201 ? 14.126 2.680 -26.349 1.00 73.50 201 PHE A C 1
ATOM 1649 O O . PHE A 1 201 ? 15.076 3.427 -26.107 1.00 73.50 201 PHE A O 1
ATOM 1656 N N . ARG A 1 202 ? 14.163 1.768 -27.331 1.00 74.69 202 ARG A N 1
ATOM 1657 C CA . ARG A 1 202 ? 15.314 1.585 -28.230 1.00 74.69 202 ARG A CA 1
ATOM 1658 C C . ARG A 1 202 ? 15.559 2.809 -29.105 1.00 74.69 202 ARG A C 1
ATOM 1660 O O . ARG A 1 202 ? 16.693 3.265 -29.197 1.00 74.69 202 ARG A O 1
ATOM 1667 N N . ALA A 1 203 ? 14.505 3.376 -29.696 1.00 73.81 203 ALA A N 1
ATOM 1668 C CA . ALA A 1 203 ? 14.607 4.571 -30.537 1.00 73.81 203 ALA A CA 1
ATOM 1669 C C . ALA A 1 203 ? 15.159 5.792 -29.777 1.00 73.81 203 ALA A C 1
ATOM 1671 O O . ALA A 1 203 ? 15.815 6.643 -30.369 1.00 73.81 203 ALA A O 1
ATOM 1672 N N . SER A 1 204 ? 14.930 5.856 -28.463 1.00 70.31 204 SER A N 1
ATOM 1673 C CA . SER A 1 204 ? 15.416 6.939 -27.598 1.00 70.31 204 SER A CA 1
ATOM 1674 C C . SER A 1 204 ? 16.848 6.709 -27.081 1.00 70.31 204 SER A C 1
ATOM 1676 O O . SER A 1 204 ? 17.361 7.529 -26.327 1.00 70.31 204 SER A O 1
ATOM 1678 N N . GLY A 1 205 ? 17.509 5.604 -27.461 1.00 68.50 205 GLY A N 1
ATOM 1679 C CA . GLY A 1 205 ? 18.881 5.290 -27.036 1.00 68.50 205 GLY A CA 1
ATOM 1680 C C . GLY A 1 205 ? 19.013 4.923 -25.553 1.00 68.50 205 GLY A C 1
ATOM 1681 O O . GLY A 1 205 ? 20.114 4.933 -25.005 1.00 68.50 205 GLY A O 1
ATOM 1682 N N . LEU A 1 206 ? 17.903 4.589 -24.893 1.00 64.31 206 LEU A N 1
ATOM 1683 C CA . LEU A 1 206 ? 17.843 4.342 -23.452 1.00 64.31 206 LEU A CA 1
ATOM 1684 C C . LEU A 1 206 ? 18.197 2.907 -23.063 1.00 64.31 206 LEU A C 1
ATOM 1686 O O . LEU A 1 206 ? 17.885 2.497 -21.950 1.00 64.31 206 LEU A O 1
ATOM 1690 N N . GLU A 1 207 ? 18.834 2.131 -23.946 1.00 60.38 207 GLU A N 1
ATOM 1691 C CA . GLU A 1 207 ? 19.135 0.715 -23.714 1.00 60.38 207 GLU A CA 1
ATOM 1692 C C . GLU A 1 207 ? 19.789 0.493 -22.343 1.00 60.38 207 GLU A C 1
ATOM 1694 O O . GLU A 1 207 ? 20.959 0.799 -22.099 1.00 60.38 207 GLU A O 1
ATOM 1699 N N . THR A 1 208 ? 19.004 -0.051 -21.412 1.00 57.34 208 THR A N 1
ATOM 1700 C CA . THR A 1 208 ? 19.504 -0.476 -20.111 1.00 57.34 208 THR A CA 1
ATOM 1701 C C . THR A 1 208 ? 19.852 -1.953 -20.192 1.00 57.34 208 THR A C 1
ATOM 1703 O O . THR A 1 208 ? 19.185 -2.732 -20.872 1.00 57.34 208 THR A O 1
ATOM 1706 N N . LYS A 1 209 ? 20.926 -2.355 -19.504 1.00 62.09 209 LYS A N 1
ATOM 1707 C CA . LYS A 1 209 ? 21.298 -3.771 -19.404 1.00 62.09 209 LYS A CA 1
ATOM 1708 C C . LYS A 1 209 ? 20.090 -4.573 -18.887 1.00 62.09 209 LYS A C 1
ATOM 1710 O O . LYS A 1 209 ? 19.492 -4.132 -17.897 1.00 62.09 209 LYS A O 1
ATOM 1715 N N . PRO A 1 210 ? 19.763 -5.722 -19.510 1.00 61.25 210 PRO A N 1
ATOM 1716 C CA . PRO A 1 210 ? 18.626 -6.536 -19.104 1.00 61.25 210 PRO A CA 1
ATOM 1717 C C . PRO A 1 210 ? 18.735 -6.898 -17.627 1.00 61.25 210 PRO A C 1
ATOM 1719 O O . PRO A 1 210 ? 19.824 -7.166 -17.098 1.00 61.25 210 PRO A O 1
ATOM 1722 N N . TRP A 1 211 ? 17.595 -6.866 -16.947 1.00 54.47 211 TRP A N 1
ATOM 1723 C CA . TRP A 1 211 ? 17.515 -7.245 -15.553 1.00 54.47 211 TRP A CA 1
ATOM 1724 C C . TRP A 1 211 ? 17.564 -8.760 -15.442 1.00 54.47 211 TRP A C 1
ATOM 1726 O O . TRP A 1 211 ? 16.664 -9.465 -15.888 1.00 54.47 211 TRP A O 1
ATOM 1736 N N . LYS A 1 212 ? 18.625 -9.268 -14.814 1.00 53.47 212 LYS A N 1
ATOM 1737 C CA . LYS A 1 212 ? 18.695 -10.676 -14.437 1.00 53.47 212 LYS A CA 1
ATOM 1738 C C . LYS A 1 212 ? 17.764 -10.887 -13.251 1.00 53.47 212 LYS A C 1
ATOM 1740 O O . LYS A 1 212 ? 18.140 -10.601 -12.115 1.00 53.47 212 LYS A O 1
ATOM 1745 N N . ILE A 1 213 ? 16.549 -11.357 -13.516 1.00 52.09 213 ILE A N 1
ATOM 1746 C CA . ILE A 1 213 ? 15.689 -11.880 -12.456 1.00 52.09 213 ILE A CA 1
ATOM 1747 C C . ILE A 1 213 ? 16.374 -13.158 -11.946 1.00 52.09 213 ILE A C 1
ATOM 1749 O O . ILE A 1 213 ? 16.677 -14.038 -12.757 1.00 52.09 213 ILE A O 1
ATOM 1753 N N . PRO A 1 214 ? 16.660 -13.299 -10.641 1.00 44.91 214 PRO A N 1
ATOM 1754 C CA . PRO A 1 214 ? 17.036 -14.593 -10.092 1.00 44.91 214 PRO A CA 1
ATOM 1755 C C . PRO A 1 214 ? 15.932 -15.598 -10.448 1.00 44.91 214 PRO A C 1
ATOM 1757 O O . PRO A 1 214 ? 14.757 -15.242 -10.328 1.00 44.91 214 PRO A O 1
ATOM 1760 N N . PRO A 1 215 ? 16.257 -16.826 -10.887 1.00 43.47 215 PRO A N 1
ATOM 1761 C CA . PRO A 1 215 ? 15.239 -17.815 -11.217 1.00 43.47 215 PRO A CA 1
ATOM 1762 C C . PRO A 1 215 ? 14.270 -17.944 -10.040 1.00 43.47 215 PRO A C 1
ATOM 1764 O O . PRO A 1 215 ? 14.691 -18.241 -8.917 1.00 43.47 215 PRO A O 1
ATOM 1767 N N . GLN A 1 216 ? 12.983 -17.664 -10.282 1.00 45.06 216 GLN A N 1
ATOM 1768 C CA . GLN A 1 216 ? 11.961 -17.836 -9.259 1.00 45.06 216 GLN A CA 1
ATOM 1769 C C . GLN A 1 216 ? 12.007 -19.298 -8.819 1.00 45.06 216 GLN A C 1
ATOM 1771 O O . GLN A 1 216 ? 11.853 -20.210 -9.634 1.00 45.06 216 GLN A O 1
ATOM 1776 N N . ARG A 1 217 ? 12.279 -19.530 -7.530 1.00 34.47 217 ARG A N 1
ATOM 1777 C CA . ARG A 1 217 ? 12.196 -20.872 -6.952 1.00 34.47 217 ARG A CA 1
ATOM 1778 C C . ARG A 1 217 ? 10.777 -21.372 -7.242 1.00 34.47 217 ARG A C 1
ATOM 1780 O O . ARG A 1 217 ? 9.841 -20.672 -6.854 1.00 34.47 217 ARG A O 1
ATOM 1787 N N . PRO A 1 218 ? 10.591 -22.518 -7.919 1.00 31.81 218 PRO A N 1
ATOM 1788 C CA . PRO A 1 218 ? 9.252 -23.020 -8.178 1.00 31.81 218 PRO A CA 1
ATOM 1789 C C . PRO A 1 218 ? 8.516 -23.135 -6.844 1.00 31.81 218 PRO A C 1
ATOM 1791 O O . PRO A 1 218 ? 9.058 -23.683 -5.878 1.00 31.81 218 PRO A O 1
ATOM 1794 N N . ALA A 1 219 ? 7.312 -22.563 -6.781 1.00 40.53 219 ALA A N 1
ATOM 1795 C CA . ALA A 1 219 ? 6.417 -22.735 -5.650 1.00 40.53 219 ALA A CA 1
ATOM 1796 C C . ALA A 1 219 ? 6.243 -24.239 -5.445 1.00 40.53 219 ALA A C 1
ATOM 1798 O O . ALA A 1 219 ? 5.722 -24.928 -6.318 1.00 40.53 219 ALA A O 1
ATOM 1799 N N . ASN A 1 220 ? 6.782 -24.750 -4.340 1.00 33.53 220 ASN A N 1
ATOM 1800 C CA . ASN A 1 220 ? 6.839 -26.175 -4.073 1.00 33.53 220 ASN A CA 1
ATOM 1801 C C . ASN A 1 220 ? 5.393 -26.686 -3.937 1.00 33.53 220 ASN A C 1
ATOM 1803 O O . ASN A 1 220 ? 4.720 -26.320 -2.969 1.00 33.53 220 ASN A O 1
ATOM 1807 N N . PRO A 1 221 ? 4.867 -27.484 -4.881 1.00 42.09 221 PRO A N 1
ATOM 1808 C CA . PRO A 1 221 ? 3.485 -27.914 -4.838 1.00 42.09 221 PRO A CA 1
ATOM 1809 C C . PRO A 1 221 ? 3.456 -29.228 -4.068 1.00 42.09 221 PRO A C 1
ATOM 1811 O O . PRO A 1 221 ? 3.457 -30.293 -4.675 1.00 42.09 221 PRO A O 1
ATOM 1814 N N . ARG A 1 222 ? 3.536 -29.160 -2.737 1.00 37.25 222 ARG A N 1
ATOM 1815 C CA . ARG A 1 222 ? 3.217 -30.268 -1.819 1.00 37.25 222 ARG A CA 1
ATOM 1816 C C . ARG A 1 222 ? 3.247 -29.755 -0.385 1.00 37.25 222 ARG A C 1
ATOM 1818 O O . ARG A 1 222 ? 4.304 -29.633 0.229 1.00 37.25 222 ARG A O 1
ATOM 1825 N N . GLY A 1 223 ? 2.064 -29.459 0.139 1.00 44.38 223 GLY A N 1
ATOM 1826 C CA . GLY A 1 223 ? 1.824 -29.674 1.555 1.00 44.38 223 GLY A CA 1
ATOM 1827 C C . GLY A 1 223 ? 1.698 -31.175 1.789 1.00 44.38 223 GLY A C 1
ATOM 1828 O O . GLY A 1 223 ? 1.011 -31.839 1.026 1.00 44.38 223 GLY A O 1
ATOM 1829 N N . GLU A 1 224 ? 2.390 -31.686 2.800 1.00 36.31 224 GLU A N 1
ATOM 1830 C CA . GLU A 1 224 ? 1.928 -32.759 3.685 1.00 36.31 224 GLU A CA 1
ATOM 1831 C C . GLU A 1 224 ? 2.921 -32.846 4.850 1.00 36.31 224 GLU A C 1
ATOM 1833 O O . GLU A 1 224 ? 4.137 -32.865 4.665 1.00 36.31 224 GLU A O 1
ATOM 1838 N N . GLY A 1 225 ? 2.386 -32.719 6.063 1.00 39.69 225 GLY A N 1
ATOM 1839 C CA . GLY A 1 225 ? 3.153 -32.416 7.262 1.00 39.69 225 GLY A CA 1
ATOM 1840 C C . GLY A 1 225 ? 3.962 -33.583 7.796 1.00 39.69 225 GLY A C 1
ATOM 1841 O O . GLY A 1 225 ? 3.645 -34.727 7.518 1.00 39.69 225 GLY A O 1
ATOM 1842 N N . HIS A 1 226 ? 4.934 -33.266 8.648 1.00 33.38 226 HIS A N 1
ATOM 1843 C CA . HIS A 1 226 ? 5.378 -34.086 9.774 1.00 33.38 226 HIS A CA 1
ATOM 1844 C C . HIS A 1 226 ? 5.814 -33.115 10.883 1.00 33.38 226 HIS A C 1
ATOM 1846 O O . HIS A 1 226 ? 6.772 -32.359 10.725 1.00 33.38 226 HIS A O 1
ATOM 1852 N N . TYR A 1 227 ? 5.079 -33.106 11.997 1.00 37.75 227 TYR A N 1
ATOM 1853 C CA . TYR A 1 227 ? 5.547 -32.517 13.248 1.00 37.75 227 TYR A CA 1
ATOM 1854 C C . TYR A 1 227 ? 6.674 -33.407 13.780 1.00 37.75 227 TYR A C 1
ATOM 1856 O O . TYR A 1 227 ? 6.429 -34.534 14.204 1.00 37.75 227 TYR A O 1
ATOM 1864 N N . GLY A 1 228 ? 7.907 -32.907 13.721 1.00 33.25 228 GLY A N 1
ATOM 1865 C CA . GLY A 1 228 ? 9.095 -33.560 14.259 1.00 33.25 228 GLY A CA 1
ATOM 1866 C C . GLY A 1 228 ? 9.874 -32.591 15.138 1.00 33.25 228 GLY A C 1
ATOM 1867 O O . GLY A 1 228 ? 10.524 -31.670 14.654 1.00 33.25 228 GLY A O 1
ATOM 1868 N N . THR A 1 229 ? 9.769 -32.798 16.442 1.00 40.12 229 THR A N 1
ATOM 1869 C CA . THR A 1 229 ? 10.528 -32.152 17.513 1.00 40.12 229 THR A CA 1
ATOM 1870 C C . THR A 1 229 ? 12.006 -32.550 17.426 1.00 40.12 229 THR A C 1
ATOM 1872 O O . THR A 1 229 ? 12.286 -33.741 17.496 1.00 40.12 229 THR A O 1
ATOM 1875 N N . ALA A 1 230 ? 12.933 -31.587 17.307 1.00 34.75 230 ALA A N 1
ATOM 1876 C CA . ALA A 1 230 ? 14.278 -31.563 17.924 1.00 34.75 230 ALA A CA 1
ATOM 1877 C C . ALA A 1 230 ? 15.234 -30.600 17.190 1.00 34.75 230 ALA A C 1
ATOM 1879 O O . ALA A 1 230 ? 15.326 -30.617 15.968 1.00 34.75 230 ALA A O 1
ATOM 1880 N N . GLY A 1 231 ? 16.015 -29.833 17.962 1.00 29.05 231 GLY A N 1
ATOM 1881 C CA . GLY A 1 231 ? 17.258 -29.211 17.492 1.00 29.05 231 GLY A CA 1
ATOM 1882 C C . GLY A 1 231 ? 17.315 -27.691 17.619 1.00 29.05 231 GLY A C 1
ATOM 1883 O O . GLY A 1 231 ? 17.232 -26.977 16.626 1.00 29.05 231 GLY A O 1
ATOM 1884 N N . VAL A 1 232 ? 17.517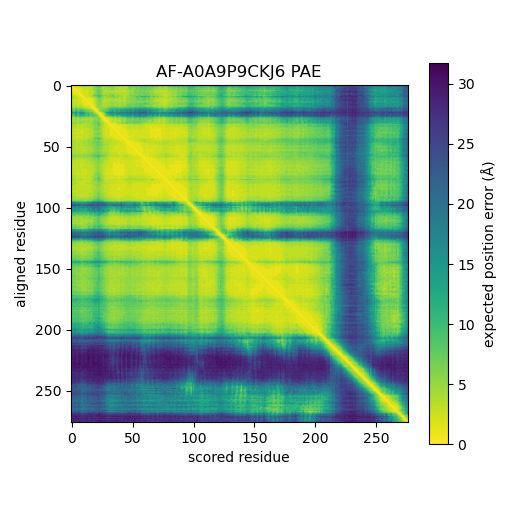 -27.192 18.842 1.00 39.41 232 VAL A N 1
ATOM 1885 C CA . VAL A 1 232 ? 17.974 -25.817 19.090 1.00 39.41 232 VAL A CA 1
ATOM 1886 C C . VAL A 1 232 ? 19.407 -25.696 18.557 1.00 39.41 232 VAL A C 1
ATOM 1888 O O . VAL A 1 232 ? 20.359 -26.105 19.216 1.00 39.41 232 VAL A O 1
ATOM 1891 N N . GLY A 1 233 ? 19.552 -25.182 17.336 1.00 32.81 233 GLY A N 1
ATOM 1892 C CA . GLY A 1 233 ? 20.824 -24.711 16.784 1.00 32.81 233 GLY A CA 1
ATOM 1893 C C . GLY A 1 233 ? 21.047 -23.231 17.124 1.00 32.81 233 GLY A C 1
ATOM 1894 O O . GLY A 1 233 ? 20.072 -22.493 17.292 1.00 32.81 233 GLY A O 1
ATOM 1895 N N . PRO A 1 234 ? 22.303 -22.770 17.257 1.00 35.47 234 PRO A N 1
ATOM 1896 C CA . PRO A 1 234 ? 22.598 -21.433 17.747 1.00 35.47 234 PRO A CA 1
ATOM 1897 C C . PRO A 1 234 ? 22.126 -20.375 16.747 1.00 35.47 234 PRO A C 1
ATOM 1899 O O . PRO A 1 234 ? 22.528 -20.354 15.584 1.00 35.47 234 PRO A O 1
ATOM 1902 N N . VAL A 1 235 ? 21.279 -19.472 17.237 1.00 36.22 235 VAL A N 1
ATOM 1903 C CA . VAL A 1 235 ? 20.865 -18.249 16.552 1.00 36.22 235 VAL A CA 1
ATOM 1904 C C . VAL A 1 235 ? 22.116 -17.409 16.292 1.00 36.22 235 VAL A C 1
ATOM 1906 O O . VAL A 1 235 ? 22.644 -16.769 17.202 1.00 36.22 235 VAL A O 1
AT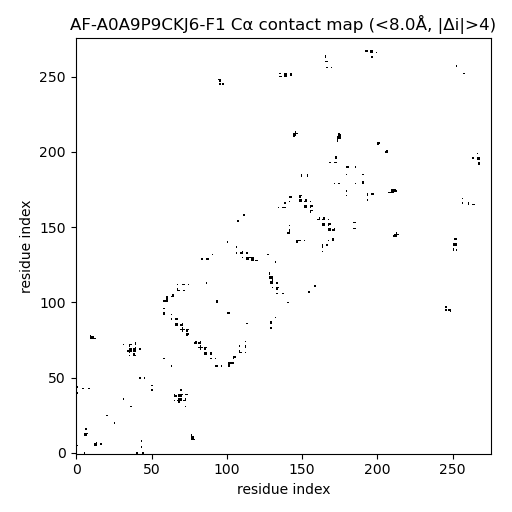OM 1909 N N . GLN A 1 236 ? 22.605 -17.399 15.051 1.00 35.03 236 GLN A N 1
ATOM 1910 C CA . GLN A 1 236 ? 23.562 -16.391 14.601 1.00 35.03 236 GLN A CA 1
ATOM 1911 C C . GLN A 1 236 ? 22.853 -15.032 14.597 1.00 35.03 236 GLN A C 1
ATOM 1913 O O . GLN A 1 236 ? 22.189 -14.648 13.636 1.00 35.03 236 GLN A O 1
ATOM 1918 N N . GLN A 1 237 ? 22.978 -14.300 15.705 1.00 34.53 237 GLN A N 1
ATOM 1919 C CA . GLN A 1 237 ? 22.667 -12.877 15.759 1.00 34.53 237 GLN A CA 1
ATOM 1920 C C . GLN A 1 237 ? 23.650 -12.130 14.851 1.00 34.53 237 GLN A C 1
ATOM 1922 O O . GLN A 1 237 ? 24.759 -11.784 15.255 1.00 34.53 237 GLN A O 1
ATOM 1927 N N . LEU A 1 238 ? 23.234 -11.855 13.617 1.00 33.22 238 LEU A N 1
ATOM 1928 C CA . LEU A 1 238 ? 23.877 -10.866 12.757 1.00 33.22 238 LEU A CA 1
ATOM 1929 C C . LEU A 1 238 ? 23.624 -9.467 13.348 1.00 33.22 238 LEU A C 1
ATOM 1931 O O . LEU A 1 238 ? 22.684 -8.774 12.963 1.00 33.22 238 LEU A O 1
ATOM 1935 N N . ARG A 1 239 ? 24.453 -9.057 14.317 1.00 35.28 239 ARG A N 1
ATOM 1936 C CA . ARG A 1 239 ? 24.564 -7.656 14.749 1.00 35.28 239 ARG A CA 1
ATOM 1937 C C . ARG A 1 239 ? 25.325 -6.874 13.681 1.00 35.28 239 ARG A C 1
ATOM 1939 O O . ARG A 1 239 ? 26.547 -6.794 13.718 1.00 35.28 239 ARG A O 1
ATOM 1946 N N . TRP A 1 240 ? 24.591 -6.257 12.765 1.00 35.22 240 TRP A N 1
ATOM 1947 C CA . TRP A 1 240 ? 25.100 -5.137 11.977 1.00 35.22 240 TRP A CA 1
ATOM 1948 C C . TRP A 1 240 ? 24.603 -3.854 12.632 1.00 35.22 240 TRP A C 1
ATOM 1950 O O . TRP A 1 240 ? 23.503 -3.390 12.351 1.00 35.22 240 TRP A O 1
ATOM 1960 N N . ILE A 1 241 ? 25.384 -3.315 13.569 1.00 33.09 241 ILE A N 1
ATOM 1961 C CA . ILE A 1 241 ? 25.164 -1.952 14.056 1.00 33.09 241 ILE A CA 1
ATOM 1962 C C . ILE A 1 241 ? 25.867 -1.040 13.054 1.00 33.09 241 ILE A C 1
ATOM 1964 O O . ILE A 1 241 ? 27.078 -0.842 13.120 1.00 33.09 241 ILE A O 1
ATOM 1968 N N . SER A 1 242 ? 25.108 -0.551 12.077 1.00 35.75 242 SER A N 1
ATOM 1969 C CA . SER A 1 242 ? 25.524 0.552 11.213 1.00 35.75 242 SER A CA 1
ATOM 1970 C C . SER A 1 242 ? 25.652 1.804 12.090 1.00 35.75 242 SER A C 1
ATOM 1972 O O . SER A 1 242 ? 24.682 2.225 12.716 1.00 35.75 242 SER A O 1
ATOM 1974 N N . THR A 1 243 ? 26.862 2.357 12.219 1.00 38.94 243 THR A N 1
ATOM 1975 C CA . THR A 1 243 ? 27.159 3.557 13.032 1.00 38.94 243 THR A CA 1
ATOM 1976 C C . THR A 1 243 ? 26.996 4.864 12.255 1.00 38.94 243 THR A C 1
ATOM 1978 O O . THR A 1 243 ? 27.281 5.939 12.780 1.00 38.94 243 THR A O 1
ATOM 1981 N N . SER A 1 244 ? 26.539 4.792 11.004 1.00 37.53 244 SER A N 1
ATOM 1982 C CA . SER A 1 244 ? 26.229 5.985 10.221 1.00 37.53 244 SER A CA 1
ATOM 1983 C C . SER A 1 244 ? 24.843 6.507 10.605 1.00 37.53 244 SER A C 1
ATOM 1985 O O . SER A 1 244 ? 23.924 5.699 10.752 1.00 37.53 244 SER A O 1
ATOM 1987 N N . PRO A 1 245 ? 24.652 7.831 10.755 1.00 43.75 245 PRO A N 1
ATOM 1988 C CA . PRO A 1 245 ? 23.314 8.380 10.919 1.00 43.75 245 PRO A CA 1
ATOM 1989 C C . PRO A 1 245 ? 22.451 7.929 9.729 1.00 43.75 245 PRO A C 1
ATOM 1991 O O . PRO A 1 245 ? 22.929 7.990 8.589 1.00 43.75 245 PRO A O 1
ATOM 1994 N N . PRO A 1 246 ? 21.214 7.450 9.965 1.00 47.38 246 PRO A N 1
ATOM 1995 C CA . PRO A 1 246 ? 20.346 7.003 8.888 1.00 47.38 246 PRO A CA 1
ATOM 1996 C C . PRO A 1 246 ? 20.169 8.166 7.917 1.00 47.38 246 PRO A C 1
ATOM 1998 O O . PRO A 1 246 ? 19.712 9.249 8.287 1.00 47.38 246 PRO A O 1
ATOM 2001 N N . THR A 1 247 ? 20.601 7.966 6.674 1.00 46.12 247 THR A N 1
ATOM 2002 C CA . THR A 1 247 ? 20.395 8.965 5.628 1.00 46.12 247 THR A CA 1
ATOM 2003 C C . THR A 1 247 ? 18.885 9.130 5.454 1.00 46.12 247 THR A C 1
ATOM 2005 O O . THR A 1 247 ? 18.186 8.115 5.405 1.00 46.12 247 THR A O 1
ATOM 2008 N N . PRO A 1 248 ? 18.355 10.365 5.377 1.00 52.84 248 PRO A N 1
ATOM 2009 C CA . PRO A 1 248 ? 16.924 10.568 5.207 1.00 52.84 248 PRO A CA 1
ATOM 2010 C C . PRO A 1 248 ? 16.457 9.802 3.970 1.00 52.84 248 PRO A C 1
ATOM 2012 O O . PRO A 1 248 ? 17.057 9.928 2.896 1.00 52.84 248 PRO A O 1
ATOM 2015 N N . TRP A 1 249 ? 15.422 8.976 4.136 1.00 48.44 249 TRP A N 1
ATOM 2016 C CA . TRP A 1 249 ? 14.878 8.203 3.031 1.00 48.44 249 TRP A CA 1
ATOM 2017 C C . TRP A 1 249 ? 14.405 9.161 1.941 1.00 48.44 249 TRP A C 1
ATOM 2019 O O . TRP A 1 249 ? 13.596 10.062 2.173 1.00 48.44 249 TRP A O 1
ATOM 2029 N N . ARG A 1 250 ? 14.953 8.967 0.745 1.00 54.53 250 ARG A N 1
ATOM 2030 C CA . ARG A 1 250 ? 14.506 9.615 -0.480 1.00 54.53 250 ARG A CA 1
ATOM 2031 C C . ARG A 1 250 ? 14.088 8.509 -1.439 1.00 54.53 250 ARG A C 1
ATOM 2033 O O . ARG A 1 250 ? 14.878 7.559 -1.570 1.00 54.53 250 ARG A O 1
ATOM 2040 N N . PRO A 1 251 ? 12.917 8.638 -2.089 1.00 53.12 251 PRO A N 1
ATOM 2041 C CA . PRO A 1 251 ? 12.532 7.733 -3.156 1.00 53.12 251 PRO A CA 1
ATOM 2042 C C . PRO A 1 251 ? 13.686 7.662 -4.153 1.00 53.12 251 PRO A C 1
ATOM 2044 O O . PRO A 1 251 ? 14.214 8.694 -4.573 1.00 53.12 251 PRO A O 1
ATOM 2047 N N . ARG A 1 252 ? 14.114 6.453 -4.496 1.00 57.72 252 ARG A N 1
ATOM 2048 C CA . ARG A 1 252 ? 14.938 6.208 -5.680 1.00 57.72 252 ARG A CA 1
ATOM 2049 C C . ARG A 1 252 ? 14.003 5.824 -6.814 1.00 57.72 252 ARG A C 1
ATOM 2051 O O . ARG A 1 252 ? 14.201 4.806 -7.476 1.00 57.72 252 ARG A O 1
ATOM 2058 N N . VAL A 1 253 ? 12.989 6.653 -7.044 1.00 54.41 253 VAL A N 1
ATOM 2059 C CA . VAL A 1 253 ? 12.370 6.648 -8.359 1.00 54.41 253 VAL A CA 1
ATOM 2060 C C . VAL A 1 253 ? 13.489 7.060 -9.304 1.00 54.41 253 VAL A C 1
ATOM 2062 O O . VAL A 1 253 ? 14.159 8.061 -9.066 1.00 54.41 253 VAL A O 1
ATOM 2065 N N . ASP A 1 254 ? 13.786 6.216 -10.284 1.00 57.19 254 ASP A N 1
ATOM 206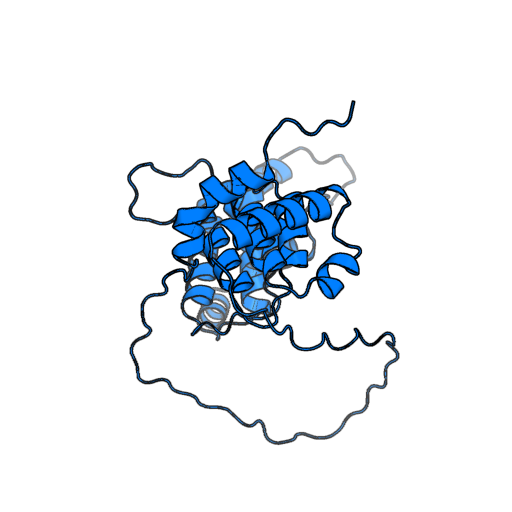6 C CA . ASP A 1 254 ? 14.830 6.508 -11.257 1.00 57.19 254 ASP A CA 1
ATOM 2067 C C . ASP A 1 254 ? 14.491 7.868 -11.880 1.00 57.19 254 ASP A C 1
ATOM 2069 O O . ASP A 1 254 ? 13.423 8.012 -12.475 1.00 57.19 254 ASP A O 1
ATOM 2073 N N . ASP A 1 255 ? 15.346 8.880 -11.693 1.00 59.88 255 ASP A N 1
ATOM 2074 C CA . ASP A 1 255 ? 15.098 10.237 -12.200 1.00 59.88 255 ASP A CA 1
ATOM 2075 C C . ASP A 1 255 ? 14.819 10.206 -13.712 1.00 59.88 255 ASP A C 1
ATOM 2077 O O . ASP A 1 255 ? 14.087 11.042 -14.240 1.00 59.88 255 ASP A O 1
ATOM 2081 N N . ARG A 1 256 ? 15.341 9.188 -14.415 1.00 59.12 256 ARG A N 1
ATOM 2082 C CA . ARG A 1 256 ? 15.023 8.921 -15.821 1.00 59.12 256 ARG A CA 1
ATOM 2083 C C . ARG A 1 256 ? 13.558 8.554 -16.022 1.00 59.12 256 ARG A C 1
ATOM 2085 O O . ARG A 1 256 ? 12.935 9.088 -16.928 1.00 59.12 256 ARG A O 1
ATOM 2092 N N . ILE A 1 257 ? 12.984 7.713 -15.159 1.00 60.66 257 ILE A N 1
ATOM 2093 C CA . ILE A 1 257 ? 11.550 7.411 -15.192 1.00 60.66 257 ILE A CA 1
ATOM 2094 C C . ILE A 1 257 ? 10.755 8.666 -14.864 1.00 60.66 257 ILE A C 1
ATOM 2096 O O . ILE A 1 257 ? 9.818 8.943 -15.587 1.00 60.66 257 ILE A O 1
ATOM 2100 N N . ILE A 1 258 ? 11.107 9.453 -13.842 1.00 60.38 258 ILE A N 1
ATOM 2101 C CA . ILE A 1 258 ? 10.348 10.682 -13.528 1.00 60.38 258 ILE A CA 1
ATOM 2102 C C . ILE A 1 258 ? 10.284 11.609 -14.747 1.00 60.38 258 ILE A C 1
ATOM 2104 O O . ILE A 1 258 ? 9.205 12.095 -15.085 1.00 60.38 258 ILE A O 1
ATOM 2108 N N . ASN A 1 259 ? 11.420 11.813 -15.415 1.00 62.25 259 ASN A N 1
ATOM 2109 C CA . ASN A 1 259 ? 11.525 12.728 -16.548 1.00 62.25 259 ASN A CA 1
ATOM 2110 C C . ASN A 1 259 ? 10.870 12.188 -17.824 1.00 62.25 259 ASN A C 1
ATOM 2112 O O . ASN A 1 259 ? 10.393 12.970 -18.639 1.00 62.25 259 ASN A O 1
ATOM 2116 N N . GLU A 1 260 ? 10.833 10.868 -18.004 1.00 63.72 260 GLU A N 1
ATOM 2117 C CA . GLU A 1 260 ? 10.303 10.248 -19.219 1.00 63.72 260 GLU A CA 1
ATOM 2118 C C . GLU A 1 260 ? 8.913 9.644 -19.034 1.00 63.72 260 GLU A C 1
ATOM 2120 O O . GLU A 1 260 ? 8.283 9.305 -20.024 1.00 63.72 260 GLU A O 1
ATOM 2125 N N . ARG A 1 261 ? 8.396 9.503 -17.806 1.00 63.09 261 ARG A N 1
ATOM 2126 C CA . ARG A 1 261 ? 7.142 8.791 -17.493 1.00 63.09 261 ARG A CA 1
ATOM 2127 C C . ARG A 1 261 ? 5.971 9.349 -18.269 1.00 63.09 261 ARG A C 1
ATOM 2129 O O . ARG A 1 261 ? 5.212 8.570 -18.832 1.00 63.09 261 ARG A O 1
ATOM 2136 N N . ASP A 1 262 ? 5.802 10.666 -18.269 1.00 63.66 262 ASP A N 1
ATOM 2137 C CA . ASP A 1 262 ? 4.638 11.287 -18.903 1.00 63.66 262 ASP A CA 1
ATOM 2138 C C . ASP A 1 262 ? 4.699 11.126 -20.427 1.00 63.66 262 ASP A C 1
ATOM 2140 O O . ASP A 1 262 ? 3.672 10.923 -21.071 1.00 63.66 262 ASP A O 1
ATOM 2144 N N . ASP A 1 263 ? 5.901 11.098 -21.003 1.00 65.12 263 ASP A N 1
ATOM 2145 C CA . ASP A 1 263 ? 6.103 10.836 -22.427 1.00 65.12 263 ASP A CA 1
ATOM 2146 C C . ASP A 1 263 ? 6.038 9.340 -22.766 1.00 65.12 263 ASP A C 1
ATOM 2148 O O . ASP A 1 263 ? 5.491 8.961 -23.800 1.00 65.12 263 ASP A O 1
ATOM 2152 N N . LEU A 1 264 ? 6.513 8.464 -21.881 1.00 60.62 264 LEU A N 1
ATOM 2153 C CA . LEU A 1 264 ? 6.380 7.011 -21.978 1.00 60.62 264 LEU A CA 1
ATOM 2154 C C . LEU A 1 264 ? 4.912 6.600 -21.883 1.00 60.62 264 LEU A C 1
ATOM 2156 O O . LEU A 1 264 ? 4.458 5.785 -22.678 1.00 60.62 264 LEU A O 1
ATOM 2160 N N . TRP A 1 265 ? 4.143 7.189 -20.966 1.00 65.12 265 TRP A N 1
ATOM 2161 C CA . TRP A 1 265 ? 2.717 6.912 -20.824 1.00 65.12 265 TRP A CA 1
ATOM 2162 C C . TRP A 1 265 ? 1.929 7.352 -22.053 1.00 65.12 265 TRP A C 1
ATOM 2164 O O . TRP A 1 265 ? 1.111 6.570 -22.538 1.00 65.12 265 TRP A O 1
ATOM 2174 N N . LYS A 1 266 ? 2.229 8.524 -22.633 1.00 67.31 266 LYS A N 1
ATOM 2175 C CA . LYS A 1 266 ? 1.679 8.920 -23.945 1.00 67.31 266 LYS A CA 1
ATOM 2176 C C . LYS A 1 266 ? 1.979 7.860 -25.010 1.00 67.31 266 LYS A C 1
ATOM 2178 O O . LYS A 1 266 ? 1.064 7.396 -25.681 1.00 67.31 266 LYS A O 1
ATOM 2183 N N . ARG A 1 267 ? 3.220 7.364 -25.073 1.00 64.56 267 ARG A N 1
ATOM 2184 C CA . ARG A 1 267 ? 3.622 6.295 -26.012 1.00 64.56 267 ARG A CA 1
ATOM 2185 C C . ARG A 1 267 ? 2.893 4.962 -25.776 1.00 64.56 267 ARG A C 1
ATOM 2187 O O . ARG A 1 267 ? 2.721 4.200 -26.720 1.00 64.56 267 ARG A O 1
ATOM 2194 N N . PHE A 1 268 ? 2.435 4.675 -24.554 1.00 63.00 268 PHE A N 1
ATOM 2195 C CA . PHE A 1 268 ? 1.607 3.498 -24.244 1.00 63.00 268 PHE A CA 1
ATOM 2196 C C . PHE A 1 268 ? 0.099 3.702 -24.487 1.00 63.00 268 PHE A C 1
ATOM 2198 O O . PHE A 1 268 ? -0.646 2.716 -24.511 1.00 63.00 268 PHE A O 1
ATOM 2205 N N . THR A 1 269 ? -0.369 4.950 -24.604 1.00 58.56 269 THR A N 1
ATOM 2206 C CA . THR A 1 269 ? -1.799 5.317 -24.604 1.00 58.56 269 THR A CA 1
ATOM 2207 C C . THR A 1 269 ? -2.298 5.949 -25.901 1.00 58.56 269 THR A C 1
ATOM 2209 O O . THR A 1 269 ? -3.505 6.154 -26.025 1.00 58.56 269 THR A O 1
ATOM 2212 N N . GLU A 1 270 ? -1.440 6.188 -26.896 1.00 52.78 270 GLU A N 1
ATOM 2213 C CA . GLU A 1 270 ? -1.866 6.632 -28.228 1.00 52.78 270 GLU A CA 1
ATOM 2214 C C . GLU A 1 270 ? -2.749 5.576 -28.932 1.00 52.78 270 GLU A C 1
ATOM 2216 O O . GLU A 1 270 ? -2.283 4.674 -29.623 1.00 52.78 270 GLU A O 1
ATOM 2221 N N . GLY A 1 271 ? -4.062 5.680 -28.718 1.00 48.47 271 GLY A N 1
ATOM 2222 C CA . GLY A 1 271 ? -4.926 6.433 -29.631 1.00 48.47 271 GLY A CA 1
ATOM 2223 C C . GLY A 1 271 ? -5.351 5.756 -30.937 1.00 48.47 271 GLY A C 1
ATOM 2224 O O . GLY A 1 271 ? -6.520 5.393 -31.024 1.00 48.47 271 GLY A O 1
ATOM 2225 N N . PRO A 1 272 ? -4.513 5.620 -31.983 1.00 43.47 272 PRO A N 1
ATOM 2226 C CA . PRO A 1 272 ? -5.018 5.268 -33.305 1.00 43.47 272 PRO A CA 1
ATOM 2227 C C . PRO A 1 272 ? -4.403 3.964 -33.820 1.00 43.47 272 PRO A C 1
ATOM 2229 O O . PRO A 1 272 ? -3.711 3.957 -34.828 1.00 43.47 272 PRO A O 1
ATOM 2232 N N . TRP A 1 273 ? -4.649 2.847 -33.140 1.00 46.91 273 TRP A N 1
ATOM 2233 C CA . TRP A 1 273 ? -4.426 1.523 -33.741 1.00 46.91 273 TRP A CA 1
ATOM 2234 C C . TRP A 1 273 ? -5.600 0.583 -33.472 1.00 46.91 273 TRP A C 1
ATOM 2236 O O . TRP A 1 273 ? -5.418 -0.628 -33.336 1.00 46.91 273 TRP A O 1
ATOM 2246 N N . SER A 1 274 ? -6.821 1.133 -33.402 1.00 36.19 274 SER A N 1
ATOM 2247 C CA . SER A 1 274 ? -7.995 0.343 -33.760 1.00 36.19 274 SER A CA 1
ATOM 2248 C C . SER A 1 274 ? -7.749 -0.165 -35.176 1.00 36.19 274 SER A C 1
ATOM 2250 O O . SER A 1 274 ? -7.804 0.600 -36.137 1.00 36.19 274 SER A O 1
ATOM 2252 N N . LEU A 1 275 ? -7.382 -1.437 -35.283 1.00 36.91 275 LEU A N 1
ATOM 2253 C CA . LEU A 1 275 ? -7.511 -2.187 -36.518 1.00 36.91 275 LEU A CA 1
ATOM 2254 C C . LEU A 1 275 ? -9.017 -2.296 -36.785 1.00 36.91 275 LEU A C 1
ATOM 2256 O O . LEU A 1 275 ? -9.653 -3.257 -36.354 1.00 36.91 275 LEU A O 1
ATOM 2260 N N . GLU A 1 276 ? -9.585 -1.247 -37.378 1.00 34.72 276 GLU A N 1
ATOM 2261 C CA . GLU A 1 276 ? -10.662 -1.420 -38.353 1.00 34.72 276 GLU A CA 1
ATOM 2262 C C . GLU A 1 276 ? -10.074 -2.030 -39.630 1.00 34.72 276 GLU A C 1
ATOM 2264 O O . GLU A 1 276 ? -8.945 -1.634 -40.013 1.00 34.72 276 GLU A O 1
#

Secondary structure (DSSP, 8-state):
--HHHHHHH-HHHHHHHHS-PPTT-------S-HHHHHHHHHHHH--HHHHHHHHHSPP-HHHHHHHHHHHHHHHHTT-HHHHHHHHHHHHHHHHHS-S---TT--HHHHHHHHHTTGGG--TT-SSPPHHHHHHHHHHHHHTSTT--HHHHHHHHHHTT-HHHHHHHHHHHHTS-HHHHHH-TTS-HHHHHHHHHHHHHHHHTT--PPP--PPPPPP-------------------------SPPPPP-----HHHHHHHHHHHHHHH-------

pLDDT: mean 75.79, std 19.47, range [29.05, 96.19]

Foldseek 3Di:
DDLVLQLVLFVQSVVVVVDDDDPPDPDDDDPADPLLVVLLVCVSPPDPVRVVVLLPDADALSSLQSLLSNLQVCVVRPNNPVSQVSLVSSLVRQLLPPLPGHPNRPLLSQLVSQVVCVVVDDPDDPDDGSNNSSLLSLLSQLVDAQDDLLVQLLSCVVVVPLLSNLSSLVSVLLADPVCVVPDPSQDPLSVVLSVLLNVVCVVVVVDDHRRDNPPDDPPPPDDDDDDDDDDDDDPPPPPPPDPDDRDRRDRPNPVVCVVCSVVSSCSSDDDPDPPD

Mean predicted aligned error: 11.71 Å

Nearest PDB structures (foldseek):
  6sgb-assembly1_F3  TM=2.914E-01  e=7.343E+00  Trypanosoma brucei brucei
  9gag-assembly1_A  TM=1.804E-01  e=9.632E+00  Homo sapiens

Solvent-accessible surface area (backbone atoms only — not comparable to full-atom values): 16760 Å² total; per-residue (Å²): 134,58,70,70,58,47,41,72,78,21,66,50,52,32,54,63,70,67,49,88,65,62,91,90,57,93,74,80,92,72,94,62,58,69,66,29,48,51,29,33,51,47,67,74,67,55,50,74,67,61,47,49,54,60,66,73,44,80,84,43,35,70,54,49,42,34,39,43,19,27,21,42,47,32,41,76,36,76,32,57,66,63,16,49,52,37,46,55,50,46,48,53,50,61,52,68,37,90,77,64,70,62,70,78,52,57,59,66,60,42,38,62,46,23,49,78,42,59,84,70,65,60,97,81,54,94,65,80,45,59,31,57,52,42,51,40,51,50,44,38,48,52,68,37,89,64,52,64,26,62,63,48,28,55,52,19,56,78,67,69,34,63,72,50,30,47,52,18,49,56,50,42,65,35,43,52,69,69,58,63,72,67,42,80,87,57,49,74,66,52,50,53,34,49,52,48,43,50,52,55,39,55,75,68,69,62,79,66,81,70,49,77,62,63,81,77,75,73,81,78,91,69,89,80,87,78,97,74,93,84,80,94,69,85,80,80,77,83,80,77,81,76,85,63,79,82,73,80,74,65,73,64,57,53,67,66,50,70,74,40,41,70,60,50,41,48,63,56,60,68,81,85,71,79,83,121

Radius of gyration: 22.75 Å; Cα contacts (8 Å, |Δi|>4): 219; chains: 1; bounding box: 63×58×66 Å